Protein AF-A0A2V8M1Z2-F1 (afdb_monomer)

Solvent-accessible surface area (backbone atoms only — not comparable to full-atom values): 15324 Å² total; per-residue (Å²): 131,83,39,72,41,72,56,68,50,92,99,50,65,47,80,91,68,58,44,43,83,88,29,50,70,64,31,29,60,67,10,66,66,44,59,72,41,76,74,75,60,56,70,67,71,77,43,48,90,92,60,69,76,62,72,75,62,26,35,57,50,54,43,51,56,54,37,75,80,36,44,71,62,48,53,53,32,36,73,70,68,78,38,75,92,68,79,50,56,47,71,48,26,24,34,64,29,42,21,75,75,46,45,90,44,71,45,68,37,45,39,52,35,98,65,59,75,91,65,78,46,69,60,87,55,84,87,78,84,84,43,88,91,71,47,68,64,49,57,56,38,57,57,38,64,73,70,71,68,89,50,65,74,42,48,39,49,48,16,45,47,12,41,78,65,55,18,25,37,78,61,14,50,53,44,31,52,51,35,42,71,73,60,60,66,75,62,32,62,65,34,40,52,51,15,51,52,28,42,76,68,69,37,49,83,67,10,52,63,26,23,53,47,15,27,67,56,35,78,73,40,52,68,40,25,44,53,34,18,50,51,29,37,78,69,73,37,34,73,61,13,43,57,36,23,52,51,28,34,71,69,41,79,78,47,61,67,40,53,52,53,39,50,55,33,50,51,64,56,63,76,73,115

Structure (mmCIF, N/CA/C/O backbone):
data_AF-A0A2V8M1Z2-F1
#
_entry.id   AF-A0A2V8M1Z2-F1
#
loop_
_atom_site.group_PDB
_atom_site.id
_atom_site.type_symbol
_atom_site.label_atom_id
_atom_site.label_alt_id
_atom_site.label_comp_id
_atom_site.label_asym_id
_atom_site.label_entity_id
_atom_site.label_seq_id
_atom_site.pdbx_PDB_ins_code
_atom_site.Cartn_x
_atom_site.Cartn_y
_atom_site.Cartn_z
_atom_site.occupancy
_atom_site.B_iso_or_equiv
_atom_site.auth_seq_id
_atom_site.auth_comp_id
_atom_site.auth_asym_id
_atom_site.auth_atom_id
_atom_site.pdbx_PDB_model_num
ATOM 1 N N . MET A 1 1 ? -1.662 8.220 -4.868 1.00 62.84 1 MET A N 1
ATOM 2 C CA . MET A 1 1 ? -1.420 7.045 -4.003 1.00 62.84 1 MET A CA 1
ATOM 3 C C . MET A 1 1 ? 0.082 6.868 -3.903 1.00 62.84 1 MET A C 1
ATOM 5 O O . MET A 1 1 ? 0.734 6.856 -4.941 1.00 62.84 1 MET A O 1
ATOM 9 N N . LEU A 1 2 ? 0.617 6.834 -2.684 1.00 86.56 2 LEU A N 1
ATOM 10 C CA . LEU A 1 2 ? 2.038 6.593 -2.445 1.00 86.56 2 LEU A CA 1
ATOM 11 C C . LEU A 1 2 ? 2.293 5.090 -2.416 1.00 86.56 2 LEU A C 1
ATOM 13 O O . LEU A 1 2 ? 1.480 4.336 -1.882 1.00 86.56 2 LEU A O 1
ATOM 17 N N . HIS A 1 3 ? 3.410 4.672 -2.996 1.00 86.62 3 HIS A N 1
ATOM 18 C CA . HIS A 1 3 ? 3.865 3.289 -2.944 1.00 86.62 3 HIS A CA 1
ATOM 19 C C . HIS A 1 3 ? 5.155 3.231 -2.140 1.00 86.62 3 HIS A C 1
ATOM 21 O O . HIS A 1 3 ? 6.003 4.114 -2.281 1.00 86.62 3 HIS A O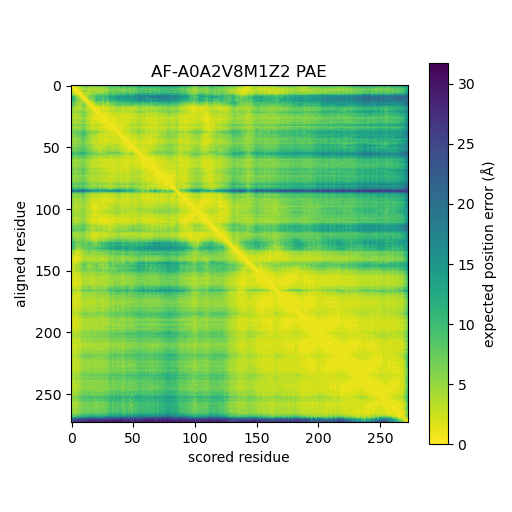 1
ATOM 27 N N . PHE A 1 4 ? 5.307 2.186 -1.337 1.00 90.44 4 PHE A N 1
ATOM 28 C CA . PHE A 1 4 ? 6.429 2.007 -0.425 1.00 90.44 4 PHE A CA 1
ATOM 29 C C . PHE A 1 4 ? 7.181 0.718 -0.735 1.00 90.44 4 PHE A C 1
ATOM 31 O O . PHE A 1 4 ? 6.608 -0.212 -1.296 1.00 90.44 4 PHE A O 1
ATOM 38 N N . ASP A 1 5 ? 8.456 0.681 -0.371 1.00 89.12 5 ASP A N 1
ATOM 39 C CA . ASP A 1 5 ? 9.320 -0.493 -0.463 1.00 89.12 5 ASP A CA 1
ATOM 40 C C . ASP A 1 5 ? 10.305 -0.482 0.710 1.00 89.12 5 ASP A C 1
ATOM 42 O O . ASP A 1 5 ? 10.332 0.439 1.529 1.00 89.12 5 ASP A O 1
ATOM 46 N N . HIS A 1 6 ? 11.136 -1.503 0.798 1.00 88.75 6 HIS A N 1
ATOM 47 C CA . HIS A 1 6 ? 12.179 -1.599 1.797 1.00 88.75 6 HIS A CA 1
ATOM 48 C C . HIS A 1 6 ? 13.431 -0.832 1.364 1.00 88.75 6 HIS A C 1
ATOM 50 O O . HIS A 1 6 ? 13.827 -0.876 0.198 1.00 88.75 6 HIS A O 1
ATOM 56 N N . ALA A 1 7 ? 14.097 -0.169 2.308 1.00 87.50 7 ALA A N 1
ATOM 57 C CA . ALA A 1 7 ? 15.402 0.425 2.063 1.00 87.50 7 ALA A CA 1
ATOM 58 C C . ALA A 1 7 ? 16.407 -0.625 1.529 1.00 87.50 7 ALA A C 1
ATOM 60 O O . ALA A 1 7 ? 16.349 -1.802 1.919 1.00 87.50 7 ALA A O 1
ATOM 61 N N . PRO A 1 8 ? 17.346 -0.224 0.648 1.00 81.12 8 PRO A N 1
ATOM 62 C CA . PRO A 1 8 ? 18.415 -1.105 0.186 1.00 81.12 8 PRO A CA 1
ATOM 63 C C . PRO A 1 8 ? 19.259 -1.624 1.358 1.00 81.12 8 PRO A C 1
ATOM 65 O O . PRO A 1 8 ? 19.493 -0.909 2.330 1.00 81.12 8 PRO A O 1
ATOM 68 N N . GLY A 1 9 ? 19.764 -2.855 1.259 1.00 74.50 9 GLY A N 1
ATOM 69 C CA . GLY A 1 9 ? 20.592 -3.442 2.312 1.00 74.50 9 GLY A CA 1
ATOM 70 C C . GLY A 1 9 ? 21.140 -4.828 1.963 1.00 74.50 9 GLY A C 1
ATOM 71 O O . GLY A 1 9 ? 20.829 -5.367 0.897 1.00 74.50 9 GLY A O 1
ATOM 72 N N . PRO A 1 10 ? 21.962 -5.426 2.846 1.00 67.06 10 PRO A N 1
ATOM 73 C CA . PRO A 1 10 ? 22.572 -6.731 2.612 1.00 67.06 10 PRO A CA 1
ATOM 74 C C . PRO A 1 10 ? 21.539 -7.804 2.247 1.00 67.06 10 PRO A C 1
ATOM 76 O O . PRO A 1 10 ? 20.527 -7.976 2.924 1.00 67.06 10 PRO A O 1
ATOM 79 N N . GLY A 1 11 ? 21.793 -8.533 1.157 1.00 65.00 11 GLY A N 1
ATOM 80 C CA . GLY A 1 11 ? 20.920 -9.617 0.702 1.00 65.00 1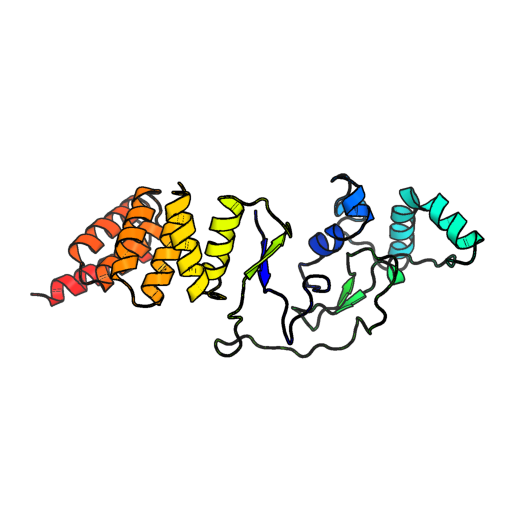1 GLY A CA 1
ATOM 81 C C . GLY A 1 11 ? 19.591 -9.172 0.079 1.00 65.00 11 GLY A C 1
ATOM 82 O O . GLY A 1 11 ? 18.726 -10.033 -0.113 1.00 65.00 11 GLY A O 1
ATOM 83 N N . ARG A 1 12 ? 19.434 -7.877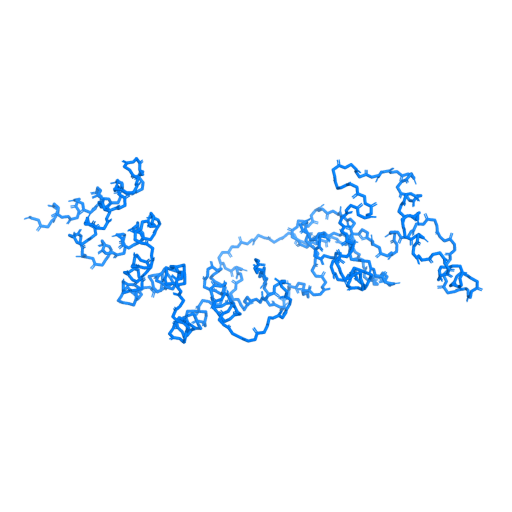 -0.236 1.00 69.19 12 ARG A N 1
ATOM 84 C CA . ARG A 1 12 ? 18.281 -7.299 -0.942 1.00 69.19 12 ARG A CA 1
ATOM 85 C C . ARG A 1 12 ? 18.729 -6.632 -2.240 1.00 69.19 12 ARG A C 1
ATOM 87 O O . ARG A 1 12 ? 19.802 -6.025 -2.261 1.00 69.19 12 ARG A O 1
ATOM 94 N N . PRO A 1 13 ? 17.940 -6.735 -3.321 1.00 65.88 13 PRO A N 1
ATOM 95 C CA . PRO A 1 13 ? 18.259 -6.036 -4.553 1.00 65.88 13 PRO A CA 1
ATOM 96 C C . PRO A 1 13 ? 18.231 -4.522 -4.321 1.00 65.88 13 PRO A C 1
ATOM 98 O O . PRO A 1 13 ? 17.393 -4.009 -3.580 1.00 65.88 13 PRO A O 1
ATOM 101 N N . ASP A 1 14 ? 19.141 -3.805 -4.982 1.00 74.06 14 ASP A N 1
ATOM 102 C CA . ASP A 1 14 ? 19.044 -2.352 -5.121 1.00 74.06 14 ASP A CA 1
ATOM 103 C C . ASP A 1 14 ? 17.646 -2.010 -5.663 1.00 74.06 14 ASP A C 1
ATOM 105 O O . ASP A 1 14 ? 17.185 -2.628 -6.622 1.00 74.06 14 ASP A O 1
ATOM 109 N N . LEU A 1 15 ? 16.969 -1.010 -5.098 1.00 72.12 15 LEU A N 1
ATOM 110 C CA . LEU A 1 15 ? 15.687 -0.517 -5.614 1.00 72.12 15 LEU A CA 1
ATOM 111 C C . LEU A 1 15 ? 15.796 -0.064 -7.079 1.00 72.12 15 LEU A C 1
ATOM 113 O O . LEU A 1 15 ? 14.811 -0.038 -7.817 1.00 72.12 15 LEU A O 1
ATOM 117 N N . ASN A 1 16 ? 16.992 0.321 -7.532 1.00 74.69 16 ASN A N 1
ATOM 118 C CA . ASN A 1 16 ? 17.300 0.593 -8.936 1.00 74.69 16 ASN A CA 1
ATOM 119 C C . ASN A 1 16 ? 17.520 -0.662 -9.784 1.00 74.69 16 ASN A C 1
ATOM 121 O O . ASN A 1 16 ? 17.664 -0.548 -10.996 1.00 74.69 16 ASN A O 1
ATOM 125 N N . ASP A 1 17 ? 17.557 -1.862 -9.236 1.00 81.94 17 ASP A N 1
ATOM 126 C CA . ASP A 1 17 ? 17.600 -3.074 -10.052 1.00 81.94 17 ASP A CA 1
ATOM 127 C C . ASP A 1 17 ? 16.588 -4.138 -9.632 1.00 81.94 17 ASP A C 1
ATOM 129 O O . ASP A 1 17 ? 16.517 -5.183 -10.268 1.00 81.94 17 ASP A O 1
ATOM 133 N N . LYS A 1 18 ? 15.725 -3.855 -8.658 1.00 85.62 18 LYS A N 1
ATOM 134 C CA . LYS A 1 18 ? 14.597 -4.711 -8.296 1.00 85.62 18 LYS A CA 1
ATOM 135 C C . LYS A 1 18 ? 13.664 -4.929 -9.492 1.00 85.62 18 LYS A C 1
ATOM 137 O O . LYS A 1 18 ? 13.346 -3.990 -10.239 1.00 85.62 18 LYS A O 1
ATOM 142 N N . PHE A 1 19 ? 13.269 -6.175 -9.705 1.00 90.81 19 PHE A N 1
ATOM 143 C CA . PHE A 1 19 ? 12.418 -6.614 -10.798 1.00 90.81 19 PHE A CA 1
ATOM 144 C C . PHE A 1 19 ? 11.421 -7.662 -10.313 1.00 90.81 19 PHE A C 1
ATOM 146 O O . PHE A 1 19 ? 11.767 -8.819 -10.106 1.00 90.81 19 PHE A O 1
ATOM 153 N N . GLU A 1 20 ? 10.178 -7.234 -10.150 1.00 90.44 20 GLU A N 1
ATOM 154 C CA . GLU A 1 20 ? 9.099 -8.039 -9.578 1.00 90.44 20 GLU A CA 1
ATOM 155 C C . GLU A 1 20 ? 8.084 -8.447 -10.641 1.00 90.44 20 GLU A C 1
ATOM 157 O O . GLU A 1 20 ? 7.974 -7.796 -11.687 1.00 90.44 20 GLU A O 1
ATOM 162 N N . ILE A 1 21 ? 7.295 -9.483 -10.347 1.00 92.50 21 ILE A N 1
ATOM 163 C CA . ILE A 1 21 ? 6.263 -9.990 -11.257 1.00 92.50 21 ILE A CA 1
ATOM 164 C C . ILE A 1 21 ? 5.249 -8.901 -11.641 1.00 92.50 21 ILE A C 1
ATOM 166 O O . ILE A 1 21 ? 4.835 -8.792 -12.794 1.00 92.50 21 ILE A O 1
ATOM 170 N N . ALA A 1 22 ? 4.916 -8.026 -10.691 1.00 89.06 22 ALA A N 1
ATOM 171 C CA . ALA A 1 22 ? 4.043 -6.871 -10.882 1.00 89.06 22 ALA A CA 1
ATOM 172 C C . ALA A 1 22 ? 4.825 -5.567 -11.167 1.00 89.06 22 ALA A C 1
ATOM 174 O O . ALA A 1 22 ? 4.340 -4.465 -10.915 1.00 89.06 22 ALA A O 1
ATOM 175 N N . GLY A 1 23 ? 6.048 -5.667 -11.698 1.00 88.88 23 GLY A N 1
ATOM 176 C CA . GLY A 1 23 ? 6.963 -4.535 -11.863 1.00 88.88 23 GLY A CA 1
ATOM 177 C C . GLY A 1 23 ? 6.874 -3.785 -13.197 1.00 88.88 23 GLY A C 1
ATOM 178 O O . GLY A 1 23 ? 7.495 -2.731 -13.329 1.00 88.88 23 GLY A O 1
ATOM 179 N N . ALA A 1 24 ? 6.139 -4.283 -14.199 1.00 91.56 24 ALA A N 1
ATOM 180 C CA . ALA A 1 24 ? 6.225 -3.798 -15.586 1.00 91.56 24 ALA A CA 1
ATOM 181 C C . ALA A 1 24 ? 6.032 -2.274 -15.736 1.00 91.56 24 ALA A C 1
ATOM 183 O O . ALA A 1 24 ? 6.854 -1.600 -16.359 1.00 91.56 24 ALA A O 1
ATOM 184 N N . ALA A 1 25 ? 4.998 -1.704 -15.108 1.00 89.38 25 ALA A N 1
ATOM 185 C CA . ALA A 1 25 ? 4.734 -0.264 -15.166 1.00 89.38 25 ALA A CA 1
ATOM 186 C C . ALA A 1 25 ? 5.863 0.563 -14.527 1.00 89.38 25 ALA A C 1
ATOM 188 O O . ALA A 1 25 ? 6.283 1.587 -15.069 1.00 89.38 25 ALA A O 1
ATOM 189 N N . TYR A 1 26 ? 6.394 0.109 -13.393 1.00 87.56 26 TYR A N 1
ATOM 190 C CA . TYR A 1 26 ? 7.470 0.797 -12.685 1.00 87.56 26 TYR A CA 1
ATOM 191 C C . TYR A 1 26 ? 8.797 0.703 -13.430 1.00 87.56 26 TYR A C 1
ATOM 193 O O . TYR A 1 26 ? 9.511 1.697 -13.533 1.00 87.56 26 TYR A O 1
ATOM 201 N N . ARG A 1 27 ? 9.104 -0.459 -14.015 1.00 91.81 27 ARG A N 1
ATOM 202 C CA . ARG A 1 27 ? 10.267 -0.642 -14.889 1.00 91.81 27 ARG A CA 1
ATOM 203 C C . ARG A 1 27 ? 10.182 0.276 -16.109 1.00 91.81 27 ARG A C 1
ATOM 205 O O . ARG A 1 27 ? 11.147 0.987 -16.385 1.00 91.81 27 ARG A O 1
ATOM 212 N N . LEU A 1 28 ? 9.017 0.371 -16.757 1.00 92.19 28 LEU A N 1
ATOM 213 C CA . LEU A 1 28 ? 8.800 1.290 -17.879 1.00 92.19 28 LEU A CA 1
ATOM 214 C C . LEU A 1 28 ? 9.061 2.750 -17.496 1.00 92.19 28 LEU A C 1
ATOM 216 O O . LEU A 1 28 ? 9.790 3.434 -18.213 1.00 92.19 28 LEU A O 1
ATOM 220 N N . ARG A 1 29 ? 8.552 3.203 -16.342 1.00 89.31 29 ARG A N 1
ATOM 221 C CA . ARG A 1 29 ? 8.725 4.582 -15.839 1.00 89.31 29 ARG A CA 1
ATOM 222 C C . ARG A 1 29 ? 10.178 5.015 -15.648 1.00 89.31 29 ARG A C 1
ATOM 224 O O . ARG A 1 29 ? 10.461 6.208 -15.569 1.00 89.31 29 ARG A O 1
ATOM 231 N N . ARG A 1 30 ? 11.106 4.063 -15.566 1.00 88.56 30 ARG A N 1
ATOM 232 C CA . ARG A 1 30 ? 12.544 4.335 -15.444 1.00 88.56 30 ARG A CA 1
ATOM 233 C C . ARG A 1 30 ? 13.220 4.581 -16.785 1.00 88.56 30 ARG A C 1
ATOM 235 O O . ARG A 1 30 ? 14.321 5.120 -16.822 1.00 88.56 30 ARG A O 1
ATOM 242 N N . SER A 1 31 ? 12.578 4.184 -17.877 1.00 92.88 31 SER A N 1
ATOM 243 C CA . SER A 1 31 ? 13.106 4.346 -19.225 1.00 92.88 31 SER A CA 1
ATOM 244 C C . SER A 1 31 ? 13.238 5.825 -19.560 1.00 92.88 31 SER A C 1
ATOM 246 O O . SER A 1 31 ? 12.282 6.587 -19.415 1.00 92.88 31 SER A O 1
ATOM 248 N N . ALA A 1 32 ? 14.397 6.229 -20.085 1.00 92.19 32 ALA A N 1
ATOM 249 C CA . ALA A 1 32 ? 14.633 7.620 -20.470 1.00 92.19 32 ALA A CA 1
ATOM 250 C C . ALA A 1 32 ? 13.595 8.130 -21.488 1.00 92.19 32 ALA A C 1
ATOM 252 O O . ALA A 1 32 ? 13.251 9.307 -21.472 1.00 92.19 32 ALA A O 1
ATOM 253 N N . CYS A 1 33 ? 13.076 7.257 -22.359 1.00 89.31 33 CYS A N 1
ATOM 254 C CA . CYS A 1 33 ? 12.012 7.605 -23.303 1.00 89.31 33 CYS A CA 1
ATOM 255 C C . CYS A 1 33 ? 10.681 7.905 -22.600 1.00 89.31 33 CYS A C 1
ATOM 257 O O . CYS A 1 33 ? 10.047 8.901 -22.924 1.00 89.31 33 CYS A O 1
ATOM 259 N N . PHE A 1 34 ? 10.291 7.102 -21.604 1.00 92.50 34 PHE A N 1
ATOM 260 C CA . PHE A 1 34 ? 9.076 7.333 -20.826 1.00 92.50 34 PHE A CA 1
ATOM 261 C C . PHE A 1 34 ? 9.179 8.650 -20.056 1.00 92.50 34 PHE A C 1
ATOM 263 O O . PHE A 1 34 ? 8.286 9.487 -20.143 1.00 92.50 34 PHE A O 1
ATOM 270 N N . GLN A 1 35 ? 10.303 8.870 -19.369 1.00 91.00 35 GLN A N 1
ATOM 271 C CA . GLN A 1 35 ? 10.547 10.098 -18.606 1.00 91.00 35 GLN A CA 1
ATOM 272 C C . GLN A 1 35 ? 10.491 11.351 -19.486 1.00 91.00 35 GLN A C 1
ATOM 274 O O . GLN A 1 35 ? 9.915 12.354 -19.088 1.00 91.00 35 GLN A O 1
ATOM 279 N N . LYS A 1 36 ? 11.050 11.286 -20.700 1.00 92.50 36 LYS A N 1
ATOM 280 C CA . LYS A 1 36 ? 11.035 12.398 -21.662 1.00 92.50 36 LYS A CA 1
ATOM 281 C C . LYS A 1 36 ? 9.708 12.574 -22.397 1.00 92.50 36 LYS A C 1
ATOM 283 O O . LYS A 1 36 ? 9.540 13.586 -23.064 1.00 92.50 36 LYS A O 1
ATOM 288 N N . SER A 1 37 ? 8.802 11.600 -22.320 1.00 92.56 37 SER A N 1
ATOM 289 C CA . SER A 1 37 ? 7.498 11.684 -22.985 1.00 92.56 37 SER A CA 1
ATOM 290 C C . SER A 1 37 ? 6.495 12.573 -22.260 1.00 92.56 37 SER A C 1
ATOM 292 O O . SER A 1 37 ? 5.430 12.828 -22.807 1.00 92.56 37 SER A O 1
ATOM 294 N N . ASP A 1 38 ? 6.809 12.991 -21.031 1.00 89.81 38 ASP A N 1
ATOM 295 C CA . ASP A 1 38 ? 5.952 13.847 -20.207 1.00 89.81 38 ASP A CA 1
ATOM 296 C C . ASP A 1 38 ? 4.500 13.335 -20.099 1.00 89.81 38 ASP A C 1
ATOM 298 O O . ASP A 1 38 ? 3.523 14.058 -20.258 1.00 89.81 38 ASP A O 1
ATOM 302 N N . GLY A 1 39 ? 4.353 12.021 -19.891 1.00 88.94 39 GLY A N 1
ATOM 303 C CA . GLY A 1 39 ? 3.052 11.360 -19.753 1.00 88.94 39 GLY A CA 1
ATOM 304 C C . GLY A 1 39 ? 2.379 10.945 -21.065 1.00 88.94 39 GLY A C 1
ATOM 305 O O . GLY A 1 39 ? 1.347 10.281 -21.014 1.00 88.94 39 GLY A O 1
ATOM 306 N N . ALA A 1 40 ? 2.963 11.254 -22.228 1.00 91.88 40 ALA A N 1
ATOM 307 C CA . ALA A 1 40 ? 2.406 10.852 -23.523 1.00 91.88 40 ALA A CA 1
ATOM 308 C C . ALA A 1 40 ? 2.523 9.342 -23.809 1.00 91.88 40 ALA A C 1
ATOM 310 O O . ALA A 1 40 ? 1.757 8.806 -24.609 1.00 91.88 40 ALA A O 1
ATOM 311 N N . LEU A 1 41 ? 3.476 8.642 -23.180 1.00 92.50 41 LEU A N 1
ATOM 312 C CA . LEU A 1 41 ? 3.631 7.194 -23.333 1.00 92.50 41 LEU A CA 1
ATOM 313 C C . LEU A 1 41 ? 2.943 6.419 -22.204 1.00 92.50 41 LEU A C 1
ATOM 315 O O . LEU A 1 41 ? 3.070 6.745 -21.026 1.00 92.50 41 LEU A O 1
ATOM 319 N N . GLY A 1 42 ? 2.281 5.323 -22.576 1.00 91.50 42 GLY A N 1
ATOM 320 C CA . GLY A 1 42 ? 1.672 4.347 -21.675 1.00 91.50 42 GLY A CA 1
ATOM 321 C C . GLY A 1 42 ? 1.853 2.915 -22.182 1.00 91.50 42 GLY A C 1
ATOM 322 O O . GLY A 1 42 ? 2.508 2.674 -23.193 1.00 91.50 42 GLY A O 1
ATOM 323 N N . CYS A 1 43 ? 1.267 1.936 -21.488 1.00 89.38 43 CYS A N 1
ATOM 324 C CA . CYS A 1 43 ? 1.402 0.517 -21.848 1.00 89.38 43 CYS A CA 1
ATOM 325 C C . CYS A 1 43 ? 0.910 0.229 -23.279 1.00 89.38 43 CYS A C 1
ATOM 327 O O . CYS A 1 43 ? 1.566 -0.477 -24.042 1.00 89.38 43 CYS A O 1
ATOM 329 N N . THR A 1 44 ? -0.210 0.849 -23.658 1.00 93.25 44 THR A N 1
ATOM 330 C CA . THR A 1 44 ? -0.850 0.694 -24.971 1.00 93.25 44 THR A CA 1
ATOM 331 C C . TH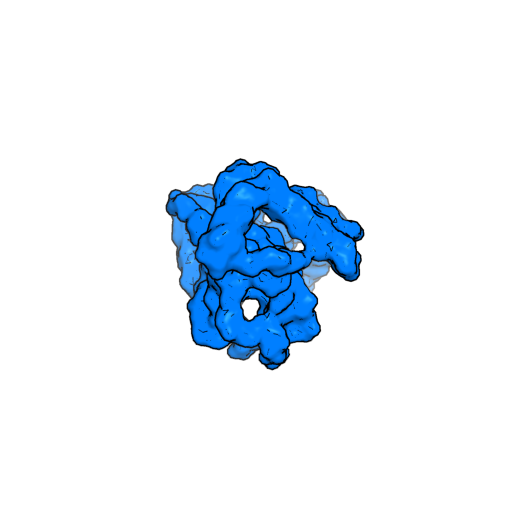R A 1 44 ? -0.132 1.420 -26.101 1.00 93.25 44 THR A C 1
ATOM 333 O O . THR A 1 44 ? -0.416 1.139 -27.261 1.00 93.25 44 THR A O 1
ATOM 336 N N . SER A 1 45 ? 0.832 2.294 -25.797 1.00 93.75 45 SER A N 1
ATOM 337 C CA . SER A 1 45 ? 1.708 2.886 -26.814 1.00 93.75 45 SER A CA 1
ATOM 338 C C . SER A 1 45 ? 2.588 1.832 -27.490 1.00 93.75 45 SER A C 1
ATOM 340 O O . SER A 1 45 ? 3.062 2.055 -28.599 1.00 93.75 45 SER A O 1
ATOM 342 N N . CYS A 1 46 ? 2.805 0.691 -26.825 1.00 92.00 46 CYS A N 1
ATOM 343 C CA . CYS A 1 46 ? 3.605 -0.407 -27.350 1.00 92.00 46 CYS A CA 1
ATOM 344 C C . CYS A 1 46 ? 2.742 -1.596 -27.772 1.00 92.00 46 CYS A C 1
ATOM 346 O O . CYS A 1 46 ? 2.873 -2.076 -28.895 1.00 92.00 46 CYS A O 1
ATOM 348 N N . HIS A 1 47 ? 1.882 -2.100 -26.884 1.00 94.19 47 HIS A N 1
ATOM 349 C CA . HIS A 1 47 ? 0.987 -3.218 -27.183 1.00 94.19 47 HIS A CA 1
ATOM 350 C C . HIS A 1 47 ? -0.208 -3.252 -26.225 1.00 94.19 47 HIS A C 1
ATOM 352 O O . HIS A 1 47 ? -0.182 -2.665 -25.144 1.00 94.19 47 HIS A O 1
ATOM 358 N N . ASN A 1 48 ? -1.253 -3.992 -26.590 1.00 93.50 48 ASN A N 1
ATOM 359 C CA . ASN A 1 48 ? -2.328 -4.309 -25.660 1.00 93.50 48 ASN A CA 1
ATOM 360 C C . ASN A 1 48 ? -1.816 -5.338 -24.627 1.00 93.50 48 ASN A C 1
ATOM 362 O O . ASN A 1 48 ? -1.357 -6.411 -25.021 1.00 93.50 48 ASN A O 1
ATOM 366 N N . PRO A 1 49 ? -1.853 -5.066 -23.311 1.00 90.50 49 PRO A N 1
ATOM 367 C CA . PRO A 1 49 ? -1.411 -6.039 -22.309 1.00 90.50 49 PRO A CA 1
ATOM 368 C C . PRO A 1 49 ? -2.314 -7.282 -22.222 1.00 90.50 49 PRO A C 1
ATOM 370 O O . PRO A 1 49 ? -1.866 -8.311 -21.726 1.00 90.50 49 PRO A O 1
ATOM 373 N N . HIS A 1 50 ? -3.553 -7.214 -22.725 1.00 91.19 50 HIS A N 1
ATOM 374 C CA . HIS A 1 50 ? -4.475 -8.356 -22.793 1.00 91.19 50 HIS A CA 1
ATOM 375 C C . HIS A 1 50 ? -4.401 -9.126 -24.118 1.00 91.19 50 HIS A C 1
ATOM 377 O O . HIS A 1 50 ? -4.993 -10.195 -24.231 1.00 91.19 50 HIS A O 1
ATOM 383 N N . ASP A 1 51 ? -3.669 -8.602 -25.101 1.00 92.69 51 ASP A N 1
ATOM 384 C CA . ASP A 1 51 ? -3.461 -9.228 -26.405 1.00 92.69 51 ASP A CA 1
ATOM 385 C C . ASP A 1 51 ? -2.021 -8.968 -26.859 1.00 92.69 51 ASP A C 1
ATOM 387 O O . ASP A 1 51 ? -1.706 -8.008 -27.565 1.00 92.69 51 ASP A O 1
ATOM 391 N N . ILE A 1 52 ? -1.112 -9.770 -26.305 1.00 90.25 52 ILE A N 1
ATOM 392 C CA . ILE A 1 52 ? 0.330 -9.568 -26.437 1.00 90.25 52 ILE A CA 1
ATOM 393 C C . ILE A 1 52 ? 0.814 -10.261 -27.718 1.00 90.25 52 ILE A C 1
ATOM 395 O O . ILE A 1 52 ? 0.662 -11.483 -27.806 1.00 90.25 52 ILE A O 1
ATOM 399 N N . PRO A 1 53 ? 1.477 -9.550 -28.654 1.00 91.06 53 PRO A N 1
ATOM 400 C CA . PRO A 1 53 ? 2.106 -10.158 -29.826 1.00 91.06 53 PRO A CA 1
ATOM 401 C C . PRO A 1 53 ? 3.096 -11.272 -29.454 1.00 91.06 53 PRO A C 1
ATOM 403 O O . PRO A 1 53 ? 3.910 -11.113 -28.538 1.00 91.06 53 PRO A O 1
ATOM 406 N N . ARG A 1 54 ? 3.060 -12.397 -30.181 1.00 87.94 54 ARG A N 1
ATOM 407 C CA . ARG A 1 54 ? 3.925 -13.575 -29.956 1.00 87.94 54 ARG A CA 1
ATOM 408 C C . ARG A 1 54 ? 4.587 -14.048 -31.252 1.00 87.94 54 ARG A C 1
ATOM 410 O O . ARG A 1 54 ? 4.142 -13.715 -32.345 1.00 87.94 54 ARG A O 1
ATOM 417 N N . GLY A 1 55 ? 5.641 -14.854 -31.115 1.00 86.56 55 GLY A N 1
ATOM 418 C CA . GLY A 1 55 ? 6.381 -15.420 -32.249 1.00 86.56 55 GLY A CA 1
ATOM 419 C C . GLY A 1 55 ? 7.157 -14.370 -33.048 1.00 86.56 55 GLY A C 1
ATOM 420 O O . GLY A 1 55 ? 7.450 -13.286 -32.546 1.00 86.56 55 GLY A O 1
ATOM 421 N N . GLU A 1 56 ? 7.484 -14.684 -34.300 1.00 82.75 56 GLU A N 1
ATOM 422 C CA . GLU A 1 56 ? 8.269 -13.807 -35.186 1.00 82.75 56 GLU A CA 1
ATOM 423 C C . GLU A 1 56 ? 7.587 -12.456 -35.450 1.00 82.75 56 GLU A C 1
ATOM 425 O O . GLU A 1 56 ? 8.249 -11.420 -35.531 1.00 82.75 56 GLU A O 1
ATOM 430 N N . GLN A 1 57 ? 6.251 -12.440 -35.494 1.00 85.31 57 GLN A N 1
ATOM 431 C CA . GLN A 1 57 ? 5.463 -11.217 -35.680 1.00 85.31 57 GLN A CA 1
ATOM 432 C C . GLN A 1 57 ? 5.665 -10.209 -34.540 1.00 85.31 57 GLN A C 1
ATOM 434 O O . GLN A 1 57 ? 5.586 -9.002 -34.768 1.00 85.31 57 GLN A O 1
ATOM 439 N N . ALA A 1 58 ? 5.985 -10.675 -33.328 1.00 89.44 58 ALA A N 1
ATOM 440 C CA . ALA A 1 58 ? 6.266 -9.795 -32.199 1.00 89.44 58 ALA A CA 1
ATOM 441 C C . ALA A 1 58 ? 7.510 -8.929 -32.447 1.00 89.44 58 ALA A C 1
ATOM 443 O O . ALA A 1 58 ? 7.490 -7.734 -32.159 1.00 89.44 58 ALA A O 1
ATOM 444 N N . ALA A 1 59 ? 8.574 -9.504 -33.019 1.00 87.25 59 ALA A N 1
ATOM 445 C CA . ALA A 1 59 ? 9.804 -8.769 -33.305 1.00 87.25 59 ALA A CA 1
ATOM 446 C C . ALA A 1 59 ? 9.542 -7.629 -34.301 1.00 87.25 59 ALA A C 1
ATOM 448 O O . ALA A 1 59 ? 9.901 -6.480 -34.041 1.00 87.25 59 ALA A O 1
ATOM 449 N N . VAL A 1 60 ? 8.819 -7.922 -35.387 1.00 89.56 60 VAL A N 1
ATOM 450 C CA . VAL A 1 60 ? 8.429 -6.927 -36.399 1.00 89.56 60 VAL A CA 1
ATOM 451 C C . VAL A 1 60 ? 7.552 -5.828 -35.794 1.00 89.56 60 VAL A C 1
ATOM 453 O O . VAL A 1 60 ? 7.801 -4.642 -36.036 1.00 89.56 60 VAL A O 1
ATOM 456 N N . HIS A 1 61 ? 6.562 -6.200 -34.976 1.00 93.56 61 HIS A N 1
ATOM 457 C CA . HIS A 1 61 ? 5.683 -5.254 -34.284 1.00 93.56 61 HIS A CA 1
ATOM 458 C C . HIS A 1 61 ? 6.481 -4.280 -33.410 1.00 93.56 61 HIS A C 1
ATOM 460 O O . HIS A 1 61 ? 6.421 -3.067 -33.614 1.00 93.56 61 HIS A O 1
ATOM 466 N N . TYR A 1 62 ? 7.294 -4.795 -32.481 1.00 93.06 62 TYR A N 1
ATOM 467 C CA . TYR A 1 62 ? 8.035 -3.947 -31.544 1.00 93.06 62 TYR A CA 1
ATOM 468 C C . TYR A 1 62 ? 9.128 -3.121 -32.223 1.00 93.06 62 TYR A C 1
ATOM 470 O O . TYR A 1 62 ? 9.339 -1.967 -31.851 1.00 93.06 62 TYR A O 1
ATOM 478 N N . MET A 1 63 ? 9.789 -3.653 -33.256 1.00 90.94 63 MET A N 1
ATOM 479 C CA . MET A 1 63 ? 10.698 -2.854 -34.080 1.00 90.94 63 MET A CA 1
ATOM 480 C C . MET A 1 63 ? 9.975 -1.675 -34.724 1.00 90.94 63 MET A C 1
ATOM 482 O O . MET A 1 63 ? 10.495 -0.560 -34.711 1.00 90.94 63 MET A O 1
ATOM 486 N N . THR A 1 64 ? 8.787 -1.910 -35.280 1.00 92.44 64 THR A N 1
ATOM 487 C CA . THR A 1 64 ? 7.997 -0.869 -35.944 1.00 92.44 64 THR A CA 1
ATOM 488 C C . THR A 1 64 ? 7.630 0.231 -34.957 1.00 92.44 64 THR A C 1
ATOM 490 O O . THR A 1 64 ? 7.909 1.396 -35.233 1.00 92.44 64 THR A O 1
ATOM 493 N N . VAL A 1 65 ? 7.113 -0.134 -33.778 1.00 93.69 65 VAL A N 1
ATOM 494 C CA . VAL A 1 65 ? 6.798 0.812 -32.695 1.00 93.69 65 VAL A CA 1
ATOM 495 C C . VAL A 1 65 ? 8.025 1.652 -32.327 1.00 93.69 65 VAL A C 1
ATOM 497 O O . VAL A 1 65 ? 7.973 2.878 -32.375 1.00 93.69 65 VAL A O 1
ATOM 500 N N . CYS A 1 66 ? 9.165 1.021 -32.023 1.00 92.19 66 CYS A N 1
ATOM 501 C CA . CYS A 1 66 ? 10.376 1.748 -31.630 1.00 92.19 66 CYS A CA 1
ATOM 502 C C . CYS A 1 66 ? 10.886 2.682 -32.740 1.00 92.19 66 CYS A C 1
ATOM 504 O O . CYS A 1 66 ? 11.354 3.793 -32.469 1.00 92.19 66 CYS A O 1
ATOM 506 N N . ARG A 1 67 ? 10.800 2.255 -34.005 1.00 92.19 67 ARG A N 1
ATOM 507 C CA . ARG A 1 67 ? 11.306 3.024 -35.149 1.00 92.19 67 ARG A CA 1
ATOM 508 C C . ARG A 1 67 ? 10.453 4.238 -35.505 1.00 92.19 67 ARG A C 1
ATOM 510 O O . ARG A 1 67 ? 11.010 5.142 -36.123 1.00 92.19 67 ARG A O 1
ATOM 517 N N . GLN A 1 68 ? 9.195 4.322 -35.064 1.00 92.50 68 GLN A N 1
ATOM 518 C CA . GLN A 1 68 ? 8.366 5.524 -35.253 1.00 92.50 68 GLN A CA 1
ATOM 519 C C . GLN A 1 68 ? 9.041 6.790 -34.706 1.00 92.50 68 GLN A C 1
ATOM 521 O O . GLN A 1 68 ? 8.921 7.854 -35.303 1.00 92.50 68 GLN A O 1
ATOM 526 N N . CYS A 1 69 ? 9.812 6.669 -33.620 1.00 91.69 69 CYS A N 1
ATOM 527 C CA . CYS A 1 69 ? 10.575 7.786 -33.055 1.00 91.69 69 CYS A CA 1
ATOM 528 C C . CYS A 1 69 ? 12.090 7.653 -33.264 1.00 91.69 69 CYS A C 1
ATOM 530 O O . CYS A 1 69 ? 12.800 8.658 -33.282 1.00 91.69 69 CYS A O 1
ATOM 532 N N . HIS A 1 70 ? 12.613 6.431 -33.415 1.00 91.75 70 HIS A N 1
ATOM 533 C CA . HIS A 1 70 ? 14.057 6.190 -33.442 1.00 91.75 70 HIS A CA 1
ATOM 534 C C . HIS A 1 70 ? 14.660 5.911 -34.822 1.00 91.75 70 HIS A C 1
ATOM 536 O O . HIS A 1 70 ? 15.869 5.699 -34.870 1.00 91.75 70 HIS A O 1
ATOM 542 N N . SER A 1 71 ? 13.908 5.923 -35.936 1.00 93.25 71 SER A N 1
ATOM 543 C CA . SER A 1 71 ? 14.471 5.488 -37.231 1.00 93.25 71 SER A CA 1
ATOM 544 C C . SER A 1 71 ? 15.739 6.254 -37.623 1.00 93.25 71 SER A C 1
ATOM 546 O O . SER A 1 71 ? 16.764 5.625 -37.856 1.00 93.25 71 SER A O 1
ATOM 548 N N . ALA A 1 72 ? 15.720 7.591 -37.602 1.00 95.44 72 ALA A N 1
ATOM 549 C CA . ALA A 1 72 ? 16.886 8.390 -37.994 1.00 95.44 72 ALA A CA 1
ATOM 550 C C . ALA A 1 72 ? 18.109 8.144 -37.088 1.00 95.44 72 ALA A C 1
ATOM 552 O O . ALA A 1 72 ? 19.235 7.997 -37.563 1.00 95.44 72 ALA A O 1
ATOM 553 N N . ALA A 1 73 ? 17.889 8.056 -35.771 1.00 92.81 73 ALA A N 1
ATOM 554 C CA . ALA A 1 73 ? 18.954 7.775 -34.811 1.00 92.81 73 ALA A CA 1
ATOM 555 C C . ALA A 1 73 ? 19.526 6.359 -34.992 1.00 92.81 73 ALA A C 1
ATOM 557 O O . ALA A 1 73 ? 20.739 6.168 -34.909 1.00 92.81 73 ALA A O 1
ATOM 558 N N . PHE A 1 74 ? 18.662 5.378 -35.258 1.00 92.94 74 PHE A N 1
ATOM 559 C CA . PHE A 1 74 ? 19.053 4.004 -35.548 1.00 92.94 74 PHE A CA 1
ATOM 560 C C . PHE A 1 74 ? 19.899 3.927 -36.821 1.00 92.94 74 PHE A C 1
ATOM 562 O O . PHE A 1 74 ? 20.994 3.371 -36.778 1.00 92.94 74 PHE A O 1
ATOM 569 N N . ASP A 1 75 ? 19.450 4.538 -37.919 1.00 94.12 75 ASP A N 1
ATOM 570 C CA . ASP A 1 75 ? 20.159 4.496 -39.201 1.00 94.12 75 ASP A CA 1
ATOM 571 C C . ASP A 1 75 ? 21.561 5.125 -39.095 1.00 94.12 75 ASP A C 1
ATOM 573 O O . ASP A 1 75 ? 22.535 4.550 -39.584 1.00 94.12 75 ASP A O 1
ATOM 577 N N . HIS A 1 76 ? 21.708 6.234 -38.360 1.00 95.81 76 HIS A N 1
ATOM 578 C CA . HIS A 1 76 ? 23.016 6.842 -38.084 1.00 95.81 76 HIS A CA 1
ATOM 579 C C . HIS A 1 76 ? 23.916 5.941 -37.212 1.00 95.81 76 HIS A C 1
ATOM 581 O O . HIS A 1 76 ? 25.116 5.792 -37.471 1.00 95.81 76 HIS A O 1
ATOM 587 N N . LEU A 1 77 ? 23.367 5.297 -36.180 1.00 93.56 77 LEU A N 1
ATOM 588 C CA . LEU A 1 77 ? 24.139 4.375 -35.339 1.00 93.56 77 LEU A CA 1
ATOM 589 C C . LEU A 1 77 ? 24.603 3.134 -36.111 1.00 93.56 77 LEU A C 1
ATOM 591 O O . LEU A 1 77 ? 25.721 2.669 -35.890 1.00 93.56 77 LEU A O 1
ATOM 595 N N . VAL A 1 78 ? 23.782 2.639 -37.039 1.00 94.19 78 VAL A N 1
ATOM 596 C CA . VAL A 1 78 ? 24.152 1.544 -37.941 1.00 94.19 78 VAL A CA 1
ATOM 597 C C . VAL A 1 78 ? 25.236 1.986 -38.922 1.00 94.19 78 VAL A C 1
ATOM 599 O O . VAL A 1 78 ? 26.241 1.294 -39.060 1.00 94.19 78 VAL A O 1
ATOM 602 N N . ALA A 1 79 ? 25.091 3.157 -39.547 1.00 96.00 79 ALA A N 1
ATOM 603 C CA . ALA A 1 79 ? 26.085 3.689 -40.482 1.00 96.00 79 ALA A CA 1
ATOM 604 C C . ALA A 1 79 ? 27.455 3.929 -39.822 1.00 96.00 79 ALA A C 1
ATOM 606 O O . ALA A 1 79 ? 28.492 3.717 -40.440 1.00 96.00 79 ALA A O 1
ATOM 607 N N . SER A 1 80 ? 27.463 4.328 -38.547 1.00 96.31 80 SER A N 1
ATOM 608 C CA . SER A 1 80 ? 28.693 4.529 -37.769 1.00 96.31 80 SER A CA 1
ATOM 609 C C . SER A 1 80 ? 29.280 3.244 -37.167 1.00 96.31 80 SER A C 1
ATOM 611 O O . SER A 1 80 ? 30.257 3.320 -36.423 1.00 96.31 80 SER A O 1
ATOM 613 N N . GLY A 1 81 ? 28.683 2.074 -37.427 1.00 94.06 81 GLY A N 1
ATOM 614 C CA . GLY A 1 81 ? 29.134 0.784 -36.892 1.00 94.06 81 GLY A CA 1
ATOM 615 C C . GLY A 1 81 ? 28.926 0.606 -35.382 1.00 94.06 81 GLY A C 1
ATOM 616 O O . GLY A 1 81 ? 29.372 -0.384 -34.808 1.00 94.06 81 GLY A O 1
ATOM 617 N N . LYS A 1 82 ? 28.240 1.543 -34.715 1.00 89.88 82 LYS A N 1
ATOM 618 C CA . LYS A 1 82 ? 27.966 1.503 -33.265 1.00 89.88 82 LYS A CA 1
ATOM 619 C C . LYS A 1 82 ? 26.746 0.657 -32.908 1.00 89.88 82 LYS A C 1
ATOM 621 O O . LYS A 1 82 ? 26.478 0.440 -31.727 1.00 89.88 82 LYS A O 1
ATOM 626 N N . HIS A 1 83 ? 25.988 0.223 -33.910 1.00 91.31 83 HIS A N 1
ATOM 627 C CA . HIS A 1 83 ? 24.825 -0.635 -33.759 1.00 91.31 83 HIS A CA 1
ATOM 628 C C . HIS A 1 83 ? 24.702 -1.557 -34.975 1.00 91.31 83 HIS A C 1
ATOM 630 O O . HIS A 1 83 ? 25.037 -1.172 -36.092 1.00 91.31 83 HIS A O 1
ATOM 636 N N . THR A 1 84 ? 24.210 -2.775 -34.779 1.00 87.62 84 THR A N 1
ATOM 637 C CA . THR A 1 84 ? 23.960 -3.711 -35.883 1.00 87.62 84 THR A CA 1
ATOM 638 C C . THR A 1 84 ? 22.552 -3.516 -36.437 1.00 87.62 84 THR A C 1
ATOM 640 O O . THR A 1 84 ? 21.665 -3.004 -35.753 1.00 87.62 84 THR A O 1
ATOM 643 N N . ARG A 1 85 ? 22.279 -3.966 -37.664 1.00 84.06 85 ARG A N 1
ATOM 644 C CA . ARG A 1 85 ? 20.902 -4.012 -38.189 1.00 84.06 85 ARG A CA 1
ATOM 645 C C . ARG A 1 85 ? 20.130 -5.218 -37.620 1.00 84.06 85 ARG A C 1
ATOM 647 O O . ARG A 1 85 ? 19.474 -5.941 -38.360 1.00 84.06 85 ARG A O 1
ATOM 654 N N . ALA A 1 86 ? 20.275 -5.471 -36.315 1.00 73.12 86 ALA A N 1
ATOM 655 C CA . ALA A 1 86 ? 19.618 -6.572 -35.624 1.00 73.12 86 ALA A CA 1
ATOM 656 C C . ALA A 1 86 ? 18.092 -6.446 -35.730 1.00 73.12 86 ALA A C 1
ATOM 658 O O . ALA A 1 86 ? 17.538 -5.357 -35.580 1.00 73.12 86 ALA A O 1
ATOM 659 N N . GLY A 1 87 ? 17.431 -7.578 -35.975 1.00 72.19 87 GLY A N 1
ATOM 660 C CA . GLY A 1 87 ? 15.979 -7.681 -36.143 1.00 72.19 87 GLY A CA 1
ATOM 661 C C . GLY A 1 87 ? 15.187 -7.794 -34.837 1.00 72.19 87 GLY A C 1
ATOM 662 O O . GLY A 1 87 ? 14.039 -8.216 -34.870 1.00 72.19 87 GLY A O 1
ATOM 663 N N . ASP A 1 88 ? 15.788 -7.477 -33.687 1.00 86.31 88 ASP A N 1
ATOM 664 C CA . ASP A 1 88 ? 15.114 -7.549 -32.389 1.00 86.31 88 ASP A CA 1
ATOM 665 C C . ASP A 1 88 ? 15.641 -6.469 -31.431 1.00 86.31 88 ASP A C 1
ATOM 667 O O . ASP A 1 88 ? 16.726 -6.584 -30.858 1.00 86.31 88 ASP A O 1
ATOM 671 N N . CYS A 1 89 ? 14.861 -5.400 -31.246 1.00 89.25 89 CYS A N 1
ATOM 672 C CA . CYS A 1 89 ? 15.187 -4.354 -30.278 1.00 89.25 89 CYS A CA 1
ATOM 673 C C . CYS A 1 89 ? 15.011 -4.837 -28.832 1.00 89.25 89 CYS A C 1
ATOM 675 O O . CYS A 1 89 ? 15.795 -4.458 -27.957 1.00 89.25 89 CYS A O 1
ATOM 677 N N . ILE A 1 90 ? 13.985 -5.649 -28.561 1.00 90.44 90 ILE A N 1
ATOM 678 C CA . ILE A 1 90 ? 13.609 -6.007 -27.191 1.00 90.44 90 ILE A CA 1
ATOM 679 C C . ILE A 1 90 ? 14.591 -7.017 -26.590 1.00 90.44 90 ILE A C 1
ATOM 681 O O . ILE A 1 90 ? 14.869 -6.939 -25.398 1.00 90.44 90 ILE A O 1
ATOM 685 N N . GLY A 1 91 ? 15.239 -7.864 -27.394 1.00 89.06 91 GLY A N 1
ATOM 686 C CA . GLY A 1 91 ? 16.264 -8.800 -26.917 1.00 89.06 91 GLY A CA 1
ATOM 687 C C . GLY A 1 91 ? 17.452 -8.141 -26.194 1.00 89.06 91 GLY A C 1
ATOM 688 O O . GLY A 1 91 ? 17.976 -8.697 -25.220 1.00 89.06 91 GLY A O 1
ATOM 689 N N . CYS A 1 92 ? 17.861 -6.941 -26.624 1.00 89.62 92 CYS A N 1
ATOM 690 C CA . CYS A 1 92 ? 18.952 -6.180 -26.003 1.00 89.62 92 CYS A CA 1
ATOM 691 C C . CYS A 1 92 ? 18.463 -5.052 -25.090 1.00 89.62 92 CYS A C 1
ATOM 693 O O . CYS A 1 92 ? 19.060 -4.828 -24.036 1.00 89.62 92 CYS A O 1
ATOM 695 N N . HIS A 1 93 ? 17.406 -4.338 -25.484 1.00 92.56 93 HIS A N 1
ATOM 696 C CA . HIS A 1 93 ? 16.954 -3.141 -24.775 1.00 92.56 93 HIS A CA 1
ATOM 697 C C . HIS A 1 93 ? 15.899 -3.419 -23.700 1.00 92.56 93 HIS A C 1
ATOM 699 O O . HIS A 1 93 ? 15.766 -2.610 -22.787 1.00 92.56 93 HIS A O 1
ATOM 705 N N . MET A 1 94 ? 15.188 -4.548 -23.778 1.00 94.19 94 MET A N 1
ATOM 706 C CA . MET A 1 94 ? 14.157 -4.994 -22.828 1.00 94.19 94 MET A CA 1
ATOM 707 C C . MET A 1 94 ? 14.337 -6.494 -22.532 1.00 94.19 94 MET A C 1
ATOM 709 O O . MET A 1 94 ? 13.459 -7.311 -22.823 1.00 94.19 94 MET A O 1
ATOM 713 N N . PRO A 1 95 ? 15.519 -6.907 -22.045 1.00 93.75 95 PRO A N 1
ATOM 714 C CA . PRO A 1 95 ? 15.872 -8.316 -21.985 1.00 93.75 95 PRO A CA 1
ATOM 715 C C . PRO A 1 95 ? 14.920 -9.096 -21.072 1.00 93.75 95 PRO A C 1
ATOM 717 O O . PRO A 1 95 ? 14.414 -8.581 -20.073 1.00 93.75 95 PRO A O 1
ATOM 720 N N . LYS A 1 96 ? 14.727 -10.384 -21.373 1.00 94.38 96 LYS A N 1
ATOM 721 C CA . LYS A 1 96 ? 14.085 -11.289 -20.418 1.00 94.38 96 LYS A CA 1
ATOM 722 C C . LYS A 1 96 ? 14.947 -11.435 -19.168 1.00 94.38 96 LYS A C 1
ATOM 724 O O . LYS A 1 96 ? 16.166 -11.592 -19.262 1.00 94.38 96 LYS A O 1
ATOM 729 N N . ARG A 1 97 ? 14.293 -11.419 -18.012 1.00 94.06 97 ARG A N 1
ATOM 730 C CA . ARG A 1 97 ? 14.915 -11.561 -16.701 1.00 94.06 97 ARG A CA 1
ATOM 731 C C . ARG A 1 97 ? 14.023 -12.398 -15.783 1.00 94.06 97 ARG A C 1
ATOM 733 O O . ARG A 1 97 ? 12.800 -12.391 -15.918 1.00 94.06 97 ARG A O 1
ATOM 740 N N . ARG A 1 98 ? 14.644 -13.131 -14.862 1.00 95.12 98 ARG A N 1
ATOM 741 C CA . ARG A 1 98 ? 13.970 -13.787 -13.737 1.00 95.12 98 ARG A CA 1
ATOM 742 C C . ARG A 1 98 ? 13.518 -12.761 -12.693 1.00 95.12 98 ARG A C 1
ATOM 744 O O . ARG A 1 98 ? 14.280 -11.851 -12.365 1.00 95.12 98 ARG A O 1
ATOM 751 N N . THR A 1 99 ? 12.295 -12.893 -12.196 1.00 93.94 99 THR A N 1
ATOM 752 C CA . THR A 1 99 ? 11.751 -11.998 -11.163 1.00 93.94 99 THR A CA 1
ATOM 753 C C . THR A 1 99 ? 12.336 -12.300 -9.786 1.00 93.94 99 THR A C 1
ATOM 755 O O . THR A 1 99 ? 12.629 -13.453 -9.477 1.00 93.94 99 THR A O 1
ATOM 758 N N . ASP A 1 100 ? 12.520 -11.262 -8.972 1.00 88.62 100 ASP A N 1
ATOM 759 C CA . ASP A 1 100 ? 13.146 -11.353 -7.649 1.00 88.62 100 ASP A CA 1
ATOM 760 C C . ASP A 1 100 ? 12.161 -11.855 -6.565 1.00 88.62 100 ASP A C 1
ATOM 762 O O . ASP A 1 100 ? 12.599 -12.380 -5.545 1.00 88.62 100 ASP A O 1
ATOM 766 N N . ASP A 1 101 ? 10.847 -11.711 -6.780 1.00 88.12 101 ASP A N 1
ATOM 767 C CA . ASP A 1 101 ? 9.759 -12.076 -5.853 1.00 88.12 101 ASP A CA 1
ATOM 768 C C . ASP A 1 101 ? 9.108 -13.431 -6.179 1.00 88.12 101 ASP A C 1
ATOM 770 O O . ASP A 1 101 ? 8.820 -14.220 -5.282 1.00 88.12 101 ASP A O 1
ATOM 774 N N . VAL A 1 102 ? 8.929 -13.743 -7.466 1.00 92.44 102 VAL A N 1
ATOM 775 C CA . VAL A 1 102 ? 8.468 -15.056 -7.943 1.00 92.44 102 VAL A CA 1
ATOM 776 C C . VAL A 1 102 ? 9.602 -15.724 -8.709 1.00 92.44 102 VAL A C 1
ATOM 778 O O . VAL A 1 102 ? 9.651 -15.710 -9.936 1.00 92.44 102 VAL A O 1
ATOM 781 N N . VAL A 1 103 ? 10.562 -16.292 -7.982 1.00 91.31 103 VAL A N 1
ATOM 782 C CA . VAL A 1 103 ? 11.870 -16.700 -8.529 1.00 91.31 103 VAL A CA 1
ATOM 783 C C . VAL A 1 103 ? 11.807 -17.739 -9.654 1.00 91.31 103 VAL A C 1
ATOM 785 O O . VAL A 1 103 ? 12.768 -17.903 -10.400 1.00 91.31 103 VAL A O 1
ATOM 788 N N . HIS A 1 104 ? 10.685 -18.430 -9.844 1.00 94.00 104 HIS A N 1
ATOM 789 C CA . HIS A 1 104 ? 10.497 -19.386 -10.939 1.00 94.00 104 HIS A CA 1
ATOM 790 C C . HIS A 1 104 ? 9.939 -18.773 -12.233 1.00 94.00 104 HIS A C 1
ATOM 792 O O . HIS A 1 104 ? 9.889 -19.459 -13.252 1.00 94.00 104 HIS A O 1
ATOM 798 N N . VAL A 1 105 ? 9.590 -17.485 -12.237 1.00 95.44 105 VAL A N 1
ATOM 799 C CA . VAL A 1 105 ? 9.033 -16.783 -13.399 1.00 95.44 105 VAL A CA 1
ATOM 800 C C . VAL A 1 105 ? 10.113 -15.979 -14.126 1.00 95.44 105 VAL A C 1
ATOM 802 O O . VAL A 1 105 ? 10.973 -15.338 -13.522 1.00 95.44 105 VAL A O 1
ATOM 805 N N . VAL A 1 106 ? 10.062 -16.016 -15.460 1.00 95.50 106 VAL A N 1
ATOM 806 C CA . VAL A 1 106 ? 10.886 -15.194 -16.355 1.00 95.50 106 VAL A CA 1
ATOM 807 C C . VAL A 1 106 ? 9.967 -14.349 -17.220 1.00 95.50 106 VAL A C 1
ATOM 809 O O . VAL A 1 106 ? 9.033 -14.859 -17.837 1.00 95.50 106 VAL A O 1
ATOM 812 N N . MET A 1 107 ? 10.268 -13.062 -17.318 1.00 94.81 107 MET A N 1
ATOM 813 C CA . MET A 1 107 ? 9.469 -12.107 -18.079 1.00 94.81 107 MET A CA 1
ATOM 814 C C . MET A 1 107 ? 10.338 -11.034 -18.726 1.00 94.81 107 MET A C 1
ATOM 816 O O . MET A 1 107 ? 11.505 -10.860 -18.382 1.00 94.81 107 MET A O 1
ATOM 820 N N . THR A 1 108 ? 9.765 -10.338 -19.703 1.00 93.75 108 THR A N 1
ATOM 821 C CA . THR A 1 108 ? 10.399 -9.204 -20.378 1.00 93.75 108 THR A CA 1
ATOM 822 C C . THR A 1 108 ? 10.511 -8.026 -19.414 1.00 93.75 108 THR A C 1
ATOM 824 O O . THR A 1 108 ? 9.505 -7.557 -18.873 1.00 93.75 108 THR A O 1
ATOM 827 N N . ASP A 1 109 ? 11.729 -7.530 -19.209 1.00 94.69 109 ASP A N 1
ATOM 828 C CA . ASP A 1 109 ? 11.954 -6.328 -18.419 1.00 94.69 109 ASP A CA 1
ATOM 829 C C . ASP A 1 109 ? 11.489 -5.095 -19.195 1.00 94.69 109 ASP A C 1
ATOM 831 O O . ASP A 1 109 ? 12.041 -4.743 -20.235 1.00 94.69 109 ASP A O 1
ATOM 835 N N . HIS A 1 110 ? 10.466 -4.421 -18.675 1.00 94.31 110 HIS A N 1
ATOM 836 C CA . HIS A 1 110 ? 9.897 -3.242 -19.321 1.00 94.31 110 HIS A CA 1
ATOM 837 C C . HIS A 1 110 ? 10.761 -1.981 -19.154 1.00 94.31 110 HIS A C 1
ATOM 839 O O . HIS A 1 110 ? 10.401 -0.921 -19.664 1.00 94.31 110 HIS A O 1
ATOM 845 N N . TYR A 1 111 ? 11.900 -2.070 -18.458 1.00 93.88 111 TYR A N 1
ATOM 846 C CA . TYR A 1 111 ? 12.874 -0.989 -18.388 1.00 93.88 111 TYR A CA 1
ATOM 847 C C . TYR A 1 111 ? 13.745 -0.981 -19.647 1.00 93.88 111 TYR A C 1
ATOM 849 O O . TYR A 1 111 ? 14.673 -1.780 -19.785 1.00 93.88 111 TYR A O 1
ATOM 857 N N . ILE A 1 112 ? 13.459 -0.035 -20.543 1.00 93.81 112 ILE A N 1
ATOM 858 C CA . ILE A 1 112 ? 14.160 0.144 -21.813 1.00 93.81 112 ILE A CA 1
ATOM 859 C C . ILE A 1 112 ? 15.525 0.783 -21.547 1.00 93.81 112 ILE A C 1
ATOM 861 O O . ILE A 1 112 ? 15.631 1.969 -21.215 1.00 93.81 112 ILE A O 1
ATOM 865 N N . GLN A 1 113 ? 16.584 -0.004 -21.717 1.00 91.62 113 GLN A N 1
ATOM 866 C CA . GLN A 1 113 ? 17.959 0.387 -21.410 1.00 91.62 113 GLN A CA 1
ATOM 867 C C . GLN A 1 113 ? 18.835 0.364 -22.655 1.00 91.62 113 GLN A C 1
ATOM 869 O O . GLN A 1 113 ? 18.746 -0.534 -23.480 1.00 91.62 113 GLN A O 1
ATOM 874 N N . ARG A 1 114 ? 19.760 1.323 -22.786 1.00 88.56 114 ARG A N 1
ATOM 875 C CA . ARG A 1 114 ? 20.714 1.352 -23.916 1.00 88.56 114 ARG A CA 1
ATOM 876 C C . ARG A 1 114 ? 21.748 0.227 -23.867 1.00 88.56 114 ARG A C 1
ATOM 878 O O . ARG A 1 114 ? 22.327 -0.098 -24.896 1.00 88.56 114 ARG A O 1
ATOM 885 N N . ARG A 1 115 ? 22.027 -0.302 -22.676 1.00 86.69 115 ARG A N 1
ATOM 886 C CA . ARG A 1 115 ? 23.001 -1.369 -22.445 1.00 86.69 115 ARG A CA 1
ATOM 887 C C . ARG A 1 115 ? 22.330 -2.456 -21.626 1.00 86.69 115 ARG A C 1
ATOM 889 O O . ARG A 1 115 ? 21.808 -2.168 -20.552 1.00 86.69 115 ARG A O 1
ATOM 896 N N . LYS A 1 116 ? 22.368 -3.687 -22.131 1.00 86.25 116 LYS A N 1
ATOM 897 C CA . LYS A 1 116 ? 21.941 -4.864 -21.378 1.00 86.25 116 LYS A CA 1
ATOM 898 C C . LYS A 1 116 ? 22.862 -5.035 -20.157 1.00 86.25 116 LYS A C 1
ATOM 900 O O . LYS A 1 116 ? 24.077 -4.887 -20.318 1.00 86.25 116 LYS A O 1
ATOM 905 N N . PRO A 1 117 ? 22.329 -5.346 -18.963 1.00 87.56 117 PRO A N 1
ATOM 906 C CA . PRO A 1 117 ? 23.160 -5.706 -17.820 1.00 87.56 117 PRO A CA 1
ATOM 907 C C . PRO A 1 117 ? 24.130 -6.844 -18.166 1.00 87.56 117 PRO A C 1
ATOM 909 O O . PRO A 1 117 ? 23.749 -7.798 -18.840 1.00 87.56 117 PRO A O 1
ATOM 912 N N . ALA A 1 118 ? 25.378 -6.744 -17.700 1.00 88.19 118 ALA A N 1
ATOM 913 C CA . ALA A 1 118 ? 26.437 -7.705 -18.030 1.00 88.19 118 ALA A CA 1
ATOM 914 C C . ALA A 1 118 ? 26.303 -9.056 -17.300 1.00 88.19 118 ALA A C 1
ATOM 916 O O . ALA A 1 118 ? 26.921 -10.037 -17.700 1.00 88.19 118 ALA A O 1
ATOM 917 N N . ARG A 1 119 ? 25.509 -9.104 -16.225 1.00 89.44 119 ARG A N 1
ATOM 918 C CA . ARG A 1 119 ? 25.243 -10.325 -15.455 1.00 89.44 119 ARG A CA 1
ATOM 919 C C . ARG A 1 119 ? 24.268 -11.254 -16.178 1.00 89.44 119 ARG A C 1
ATOM 921 O O . ARG A 1 119 ? 23.467 -10.806 -16.999 1.00 89.44 119 ARG A O 1
ATOM 928 N N . ASP A 1 120 ? 24.266 -12.525 -15.787 1.00 92.62 120 ASP A N 1
ATOM 929 C CA . ASP A 1 120 ? 23.221 -13.455 -16.207 1.00 92.62 120 ASP A CA 1
ATOM 930 C C . ASP A 1 120 ? 21.871 -13.050 -15.582 1.00 92.62 120 ASP A C 1
ATOM 932 O O . ASP A 1 120 ? 21.692 -13.026 -14.363 1.00 92.62 120 ASP A O 1
ATOM 936 N N . LEU A 1 121 ? 20.926 -12.667 -16.441 1.00 93.50 121 LEU A N 1
ATOM 937 C CA . LEU A 1 121 ? 19.582 -12.230 -16.058 1.00 93.50 121 LEU A CA 1
ATOM 938 C C . LEU A 1 121 ? 18.621 -13.401 -15.818 1.00 93.50 121 LEU A C 1
ATOM 940 O O . LEU A 1 121 ? 17.536 -13.190 -15.274 1.00 93.50 121 LEU A O 1
ATOM 944 N N . LEU A 1 122 ? 18.991 -14.609 -16.249 1.00 95.38 122 LEU A N 1
ATOM 945 C CA . LEU A 1 122 ? 18.170 -15.817 -16.163 1.00 95.38 122 LEU A CA 1
ATOM 946 C C . LEU A 1 122 ? 18.659 -16.792 -15.086 1.00 95.38 122 LEU A C 1
ATOM 948 O O . LEU A 1 122 ? 17.943 -17.759 -14.784 1.00 95.38 122 LEU A O 1
ATOM 952 N N . ALA A 1 123 ? 19.823 -16.502 -14.494 1.00 94.12 123 ALA A N 1
ATOM 953 C CA . ALA A 1 123 ? 20.410 -17.231 -13.379 1.00 94.12 123 ALA A CA 1
ATOM 954 C C . ALA A 1 123 ? 19.342 -17.581 -12.323 1.00 94.12 123 ALA A C 1
ATOM 956 O O . ALA A 1 123 ? 18.524 -16.721 -11.977 1.00 94.12 123 ALA A O 1
ATOM 957 N N . PRO A 1 124 ? 19.298 -18.831 -11.829 1.00 92.56 124 PRO A N 1
ATOM 958 C CA . PRO A 1 124 ? 18.379 -19.224 -10.766 1.00 92.56 124 PRO A CA 1
ATOM 959 C C . PRO A 1 124 ? 18.556 -18.367 -9.509 1.00 92.56 124 PRO A C 1
ATOM 961 O O . PRO A 1 124 ? 19.676 -18.043 -9.119 1.00 92.56 124 PRO A O 1
ATOM 964 N N . ILE A 1 125 ? 17.440 -18.036 -8.859 1.00 90.25 125 ILE A N 1
ATOM 965 C CA . ILE A 1 125 ? 17.411 -17.376 -7.551 1.00 90.25 125 ILE A CA 1
ATOM 966 C C . ILE A 1 125 ? 16.797 -18.373 -6.570 1.00 90.25 125 ILE A C 1
ATOM 968 O O . ILE A 1 125 ? 15.773 -18.984 -6.875 1.00 90.25 125 ILE A O 1
ATOM 972 N N . SER A 1 126 ? 17.427 -18.561 -5.411 1.00 88.06 126 SER A N 1
ATOM 973 C CA . SER A 1 126 ? 16.901 -19.449 -4.373 1.00 88.06 126 SER A CA 1
ATOM 974 C C . SER A 1 126 ? 15.628 -18.876 -3.757 1.00 88.06 126 SER A C 1
ATOM 976 O O . SER A 1 126 ? 15.604 -17.707 -3.363 1.00 88.06 126 SER A O 1
ATOM 978 N N . GLU A 1 127 ? 14.598 -19.710 -3.616 1.00 85.81 127 GLU A N 1
ATOM 979 C CA . GLU A 1 127 ? 13.392 -19.354 -2.867 1.00 85.81 127 GLU A CA 1
ATOM 980 C C . GLU A 1 127 ? 13.729 -19.022 -1.410 1.00 85.81 127 GLU A C 1
ATOM 982 O O . GLU A 1 127 ? 14.551 -19.681 -0.766 1.00 85.81 127 GLU A O 1
ATOM 987 N N . ARG A 1 128 ? 13.058 -18.003 -0.870 1.00 80.12 128 ARG A N 1
ATOM 988 C CA . ARG A 1 128 ? 13.114 -17.646 0.548 1.00 80.12 128 ARG A CA 1
ATOM 989 C C . ARG A 1 128 ? 11.696 -17.623 1.095 1.00 80.12 128 ARG A C 1
ATOM 991 O O . ARG A 1 128 ? 10.833 -16.965 0.526 1.00 80.12 128 ARG A O 1
ATOM 998 N N . ARG A 1 129 ? 11.462 -18.324 2.205 1.00 81.00 129 ARG A N 1
ATOM 999 C CA . ARG A 1 129 ? 10.204 -18.217 2.953 1.00 81.00 129 ARG A CA 1
ATOM 1000 C C . ARG A 1 129 ? 10.324 -17.108 3.981 1.00 81.00 129 ARG A C 1
ATOM 1002 O O . ARG A 1 129 ? 11.275 -17.108 4.763 1.00 81.00 129 ARG A O 1
ATOM 1009 N N . GLU A 1 130 ? 9.366 -16.191 3.975 1.00 78.25 130 GLU A N 1
ATOM 1010 C CA . GLU A 1 130 ? 9.246 -15.186 5.024 1.00 78.25 130 GLU A CA 1
ATOM 1011 C C . GLU A 1 130 ? 8.634 -15.816 6.283 1.00 78.25 130 GLU A C 1
ATOM 1013 O O . GLU A 1 130 ? 7.703 -16.618 6.228 1.00 78.25 130 GLU A O 1
ATOM 1018 N N . THR A 1 131 ? 9.231 -15.490 7.416 1.00 84.62 131 THR A N 1
ATOM 1019 C CA . THR A 1 131 ? 8.918 -15.937 8.772 1.00 84.62 131 THR A CA 1
ATOM 1020 C C . THR A 1 131 ? 9.146 -14.747 9.694 1.00 84.62 131 THR A C 1
ATOM 1022 O O . THR A 1 131 ? 9.926 -13.858 9.361 1.00 84.62 131 THR A O 1
ATOM 1025 N N . ASP A 1 132 ? 8.583 -14.746 10.898 1.00 79.19 132 ASP A N 1
ATOM 1026 C CA . ASP A 1 132 ? 8.813 -13.640 11.839 1.00 79.19 132 ASP A CA 1
ATOM 1027 C C . ASP A 1 132 ? 10.300 -13.409 12.170 1.00 79.19 132 ASP A C 1
ATOM 1029 O O . ASP A 1 132 ? 10.700 -12.279 12.450 1.00 79.19 132 ASP A O 1
ATOM 1033 N N . GLN A 1 133 ? 11.127 -14.460 12.089 1.00 81.00 133 GLN A N 1
ATOM 1034 C CA . GLN A 1 133 ? 12.569 -14.406 12.358 1.00 81.00 133 GLN A CA 1
ATOM 1035 C C . GLN A 1 133 ? 13.375 -13.704 11.258 1.00 81.00 133 GLN A C 1
ATOM 1037 O O . GLN A 1 133 ? 14.447 -13.170 11.536 1.00 81.00 133 GLN A O 1
ATOM 1042 N N . ASN A 1 134 ? 12.896 -13.723 10.012 1.00 81.19 134 ASN A N 1
ATOM 1043 C CA . ASN A 1 134 ? 13.586 -13.128 8.863 1.00 81.19 134 ASN A CA 1
ATOM 1044 C C . ASN A 1 134 ? 12.766 -12.030 8.162 1.00 81.19 134 ASN A C 1
ATOM 1046 O O . ASN A 1 134 ? 13.221 -11.488 7.149 1.00 81.19 134 ASN A O 1
ATOM 1050 N N . ALA A 1 135 ? 11.596 -11.698 8.714 1.00 83.94 135 ALA A N 1
ATOM 1051 C CA . ALA A 1 135 ? 10.764 -10.587 8.296 1.00 83.94 135 ALA A CA 1
ATOM 1052 C C . ALA A 1 135 ? 11.569 -9.288 8.313 1.00 83.94 135 ALA A C 1
ATOM 1054 O O . ALA A 1 135 ? 12.463 -9.076 9.142 1.00 83.94 135 ALA A O 1
ATOM 1055 N N . TYR A 1 136 ? 11.258 -8.392 7.382 1.00 86.06 136 TYR A N 1
ATOM 1056 C CA . TYR A 1 136 ? 11.949 -7.116 7.344 1.00 86.06 136 TYR A CA 1
ATOM 1057 C C . TYR A 1 136 ? 11.657 -6.274 8.585 1.00 86.06 136 TYR A C 1
ATOM 1059 O O . TYR A 1 136 ? 10.501 -5.981 8.872 1.00 86.06 136 TYR A O 1
ATOM 1067 N N . ARG A 1 137 ? 12.717 -5.816 9.261 1.00 88.75 137 ARG A N 1
ATOM 1068 C CA . ARG A 1 137 ? 12.629 -4.889 10.399 1.00 88.75 137 ARG A CA 1
ATOM 1069 C C . ARG A 1 137 ? 13.435 -3.592 10.207 1.00 88.75 137 ARG A C 1
ATOM 1071 O O . ARG A 1 137 ? 13.943 -3.017 11.164 1.00 88.75 137 ARG A O 1
ATOM 1078 N N . GLY A 1 138 ? 13.639 -3.180 8.956 1.00 90.44 138 GLY A N 1
ATOM 1079 C CA . GLY A 1 138 ? 14.380 -1.961 8.616 1.00 90.44 138 GLY A CA 1
ATOM 1080 C C . GLY A 1 138 ? 13.480 -0.832 8.121 1.00 90.44 138 GLY A C 1
ATOM 1081 O O . GLY A 1 138 ? 12.257 -0.906 8.183 1.00 90.44 138 GLY A O 1
ATOM 1082 N N . GLU A 1 139 ? 14.099 0.220 7.593 1.00 92.62 139 GLU A N 1
ATOM 1083 C CA . GLU A 1 139 ? 13.403 1.407 7.100 1.00 92.62 139 GLU A CA 1
ATOM 1084 C C . GLU A 1 139 ? 12.553 1.139 5.845 1.00 92.62 139 GLU A C 1
ATOM 1086 O O . GLU A 1 139 ? 13.024 0.607 4.840 1.00 92.62 139 GLU A O 1
ATOM 1091 N N . VAL A 1 140 ? 11.294 1.551 5.878 1.00 93.19 140 VAL A N 1
ATOM 1092 C CA . VAL A 1 140 ? 10.421 1.669 4.708 1.00 93.19 140 VAL A CA 1
ATOM 1093 C C . VAL A 1 140 ? 10.690 2.993 3.999 1.00 93.19 140 VAL A C 1
ATOM 1095 O O . VAL A 1 140 ? 10.767 4.044 4.631 1.00 93.19 140 VAL A O 1
ATOM 1098 N N . VAL A 1 141 ? 10.813 2.953 2.679 1.00 92.25 141 VAL A N 1
ATOM 1099 C CA . VAL A 1 141 ? 11.090 4.115 1.830 1.00 92.25 141 VAL A CA 1
ATOM 1100 C C . VAL A 1 141 ? 10.035 4.244 0.740 1.00 92.25 141 VAL A C 1
ATOM 1102 O O . VAL A 1 141 ? 9.271 3.316 0.474 1.00 92.25 141 VAL A O 1
ATOM 1105 N N . LEU A 1 142 ? 9.984 5.401 0.084 1.00 90.19 142 LEU A N 1
ATOM 1106 C CA . LEU A 1 142 ? 9.112 5.579 -1.069 1.00 90.19 142 LEU A CA 1
ATOM 1107 C C . LEU A 1 142 ? 9.605 4.730 -2.243 1.00 90.19 142 LEU A C 1
ATOM 1109 O O . LEU A 1 142 ? 10.732 4.871 -2.717 1.00 90.19 142 LEU A O 1
ATOM 1113 N N . TYR A 1 143 ? 8.710 3.903 -2.760 1.00 84.31 143 TYR A N 1
ATOM 1114 C CA . TYR A 1 143 ? 8.891 3.219 -4.027 1.00 84.31 143 TYR A CA 1
ATOM 1115 C C . TYR A 1 143 ? 8.594 4.153 -5.202 1.00 84.31 143 TYR A C 1
ATOM 1117 O O . TYR A 1 143 ? 9.381 4.272 -6.145 1.00 84.31 143 TYR A O 1
ATOM 1125 N N . TYR A 1 144 ? 7.450 4.845 -5.137 1.00 79.50 144 TYR A N 1
ATOM 1126 C CA . TYR A 1 144 ? 7.043 5.815 -6.147 1.00 79.50 144 TYR A CA 1
ATOM 1127 C C . TYR A 1 144 ? 6.084 6.878 -5.577 1.00 79.50 144 TYR A C 1
ATOM 1129 O O . TYR A 1 144 ? 5.080 6.506 -4.959 1.00 79.50 144 TYR A O 1
ATOM 1137 N N . PRO A 1 145 ? 6.319 8.173 -5.873 1.00 83.12 145 PRO A N 1
ATOM 1138 C CA . PRO A 1 145 ? 7.549 8.723 -6.464 1.00 83.12 145 PRO A CA 1
ATOM 1139 C C . PRO A 1 145 ? 8.740 8.547 -5.506 1.00 83.12 145 PRO A C 1
ATOM 1141 O O . PRO A 1 145 ? 8.544 8.453 -4.304 1.00 83.12 145 PRO A O 1
ATOM 1144 N N . ARG A 1 146 ? 9.980 8.484 -6.013 1.00 80.69 146 ARG A N 1
ATOM 1145 C CA . ARG A 1 146 ? 11.170 8.250 -5.158 1.00 80.69 146 ARG A CA 1
ATOM 1146 C C . ARG A 1 146 ? 11.459 9.386 -4.184 1.00 80.69 146 ARG A C 1
ATOM 1148 O O . ARG A 1 146 ? 12.130 9.186 -3.178 1.00 80.69 146 ARG A O 1
ATOM 1155 N N . THR A 1 147 ? 10.981 10.576 -4.509 1.00 84.88 147 THR A N 1
ATOM 1156 C CA . THR A 1 147 ? 11.075 11.758 -3.670 1.00 84.88 147 THR A CA 1
ATOM 1157 C C . THR A 1 147 ? 9.706 12.413 -3.606 1.00 84.88 147 THR A C 1
ATOM 1159 O O . THR A 1 147 ? 8.949 12.418 -4.577 1.00 84.88 147 THR A O 1
ATOM 1162 N N . LEU A 1 148 ? 9.402 12.965 -2.440 1.00 89.38 148 LEU A N 1
ATOM 1163 C CA . LEU A 1 148 ? 8.288 13.873 -2.223 1.00 89.38 148 LEU A CA 1
ATOM 1164 C C . LEU A 1 148 ? 8.849 15.152 -1.602 1.00 89.38 148 LEU A C 1
ATOM 1166 O O . LEU A 1 148 ? 9.838 15.065 -0.861 1.00 89.38 148 LEU A O 1
ATOM 1170 N N . PRO A 1 149 ? 8.239 16.314 -1.881 1.00 92.75 149 PRO A N 1
ATOM 1171 C CA . PRO A 1 149 ? 8.500 17.520 -1.112 1.00 92.75 149 PRO A CA 1
ATOM 1172 C C . PRO A 1 149 ? 8.289 17.266 0.384 1.00 92.75 149 PRO A C 1
ATOM 1174 O O . PRO A 1 149 ? 7.437 16.461 0.770 1.00 92.75 149 PRO A O 1
ATOM 1177 N N . ASP A 1 150 ? 9.063 17.952 1.220 1.00 91.56 150 ASP A N 1
ATOM 1178 C CA . ASP A 1 150 ? 8.847 17.913 2.664 1.00 91.56 150 ASP A CA 1
ATOM 1179 C C . ASP A 1 150 ? 7.476 18.503 3.007 1.00 91.56 150 ASP A C 1
ATOM 1181 O O . ASP A 1 150 ? 7.035 19.487 2.408 1.00 91.56 150 ASP A O 1
ATOM 1185 N N . GLY A 1 151 ? 6.785 17.884 3.962 1.00 94.38 151 GLY A N 1
ATOM 1186 C CA . GLY A 1 151 ? 5.439 18.291 4.338 1.00 94.38 151 GLY A CA 1
ATOM 1187 C C . GLY A 1 151 ? 4.586 17.141 4.867 1.00 94.38 151 GLY A C 1
ATOM 1188 O O . GLY A 1 151 ? 5.052 16.003 4.967 1.00 94.38 151 GLY A O 1
ATOM 1189 N N . PRO A 1 152 ? 3.309 17.421 5.181 1.00 94.56 152 PRO A N 1
ATOM 1190 C CA . PRO A 1 152 ? 2.425 16.467 5.844 1.00 94.56 152 PRO A CA 1
ATOM 1191 C C . PRO A 1 152 ? 2.243 15.173 5.051 1.00 94.56 152 PRO A C 1
ATOM 1193 O O . PRO A 1 152 ? 2.227 14.101 5.641 1.00 94.56 152 PRO A O 1
ATOM 1196 N N . GLU A 1 153 ? 2.144 15.242 3.720 1.00 93.31 153 GLU A N 1
ATOM 1197 C CA . GLU A 1 153 ? 1.973 14.044 2.891 1.00 93.31 153 GLU A CA 1
ATOM 1198 C C . GLU A 1 153 ? 3.188 13.110 2.963 1.00 93.31 153 GLU A C 1
ATOM 1200 O O . GLU A 1 153 ? 3.034 11.900 3.093 1.00 93.31 153 GLU A O 1
ATOM 1205 N N . LYS A 1 154 ? 4.409 13.644 2.924 1.00 94.25 154 LYS A N 1
ATOM 1206 C CA . LYS A 1 154 ? 5.607 12.816 3.059 1.00 94.25 154 LYS A CA 1
ATOM 1207 C C . LYS A 1 154 ? 5.723 12.261 4.476 1.00 94.25 154 LYS A C 1
ATOM 1209 O O . LYS A 1 154 ? 5.836 11.049 4.647 1.00 94.25 154 LYS A O 1
ATOM 1214 N N . ASP A 1 155 ? 5.666 13.141 5.471 1.00 95.25 155 ASP A N 1
ATOM 1215 C CA . ASP A 1 155 ? 5.974 12.812 6.863 1.00 95.25 155 ASP A CA 1
ATOM 1216 C C . ASP A 1 155 ? 4.954 11.830 7.452 1.00 95.25 155 ASP A C 1
ATOM 1218 O O . ASP A 1 155 ? 5.334 10.790 7.992 1.00 95.25 155 ASP A O 1
ATOM 1222 N N . LEU A 1 156 ? 3.654 12.116 7.300 1.00 96.94 156 LEU A N 1
ATOM 1223 C CA . LEU A 1 156 ? 2.595 11.279 7.868 1.00 96.94 156 LEU A CA 1
ATOM 1224 C C . LEU A 1 156 ? 2.569 9.896 7.228 1.00 96.94 156 LEU A C 1
ATOM 1226 O O . LEU A 1 156 ? 2.432 8.897 7.929 1.00 96.94 156 LEU A O 1
ATOM 1230 N N . TYR A 1 157 ? 2.686 9.817 5.902 1.00 96.00 157 TYR A N 1
ATOM 1231 C CA . TYR A 1 157 ? 2.527 8.544 5.212 1.00 96.00 157 TYR A CA 1
ATOM 1232 C C . TYR A 1 157 ? 3.786 7.682 5.254 1.00 96.00 157 TYR A C 1
ATOM 1234 O O . TYR A 1 157 ? 3.650 6.463 5.320 1.00 96.00 157 TYR A O 1
ATOM 1242 N N . LEU A 1 158 ? 4.992 8.265 5.266 1.00 95.06 158 LEU A N 1
ATOM 1243 C CA . LEU A 1 158 ? 6.200 7.481 5.533 1.00 95.06 158 LEU A CA 1
ATOM 1244 C C . LEU A 1 158 ? 6.164 6.907 6.945 1.00 95.06 158 LEU A C 1
ATOM 1246 O O . LEU A 1 158 ? 6.357 5.705 7.101 1.00 95.06 158 LEU A O 1
ATOM 1250 N N . ALA A 1 159 ? 5.850 7.722 7.955 1.00 96.38 159 ALA A N 1
ATOM 1251 C CA . ALA A 1 159 ? 5.748 7.243 9.328 1.00 96.38 159 ALA A CA 1
ATOM 1252 C C . ALA A 1 159 ? 4.651 6.174 9.485 1.00 96.38 159 ALA A C 1
ATOM 1254 O O . ALA A 1 159 ? 4.879 5.124 10.086 1.00 96.38 159 ALA A O 1
ATOM 1255 N N . LEU A 1 160 ? 3.489 6.381 8.857 1.00 96.50 160 LEU A N 1
ATOM 1256 C CA . LEU A 1 160 ? 2.419 5.388 8.801 1.00 96.50 160 LEU A CA 1
ATOM 1257 C C . LEU A 1 160 ? 2.867 4.084 8.120 1.00 96.50 160 LEU A C 1
ATOM 1259 O O . LEU A 1 160 ? 2.517 3.001 8.589 1.00 96.50 160 LEU A O 1
ATOM 1263 N N . ALA A 1 161 ? 3.639 4.155 7.035 1.00 95.56 161 ALA A N 1
ATOM 1264 C CA . ALA A 1 161 ? 4.150 2.971 6.349 1.00 95.56 161 ALA A CA 1
ATOM 1265 C C . ALA A 1 161 ? 5.133 2.180 7.229 1.00 95.56 161 ALA A C 1
ATOM 1267 O O . ALA A 1 161 ? 5.032 0.956 7.286 1.00 95.56 161 ALA A O 1
ATOM 1268 N N . GLN A 1 162 ? 6.011 2.861 7.982 1.00 95.31 162 GLN A N 1
ATOM 1269 C CA . GLN A 1 162 ? 6.894 2.205 8.961 1.00 95.31 162 GLN A CA 1
ATOM 1270 C C . GLN A 1 162 ? 6.095 1.403 9.999 1.00 95.31 162 GLN A C 1
ATOM 1272 O O . GLN A 1 162 ? 6.469 0.279 10.337 1.00 95.31 162 GLN A O 1
ATOM 1277 N N . VAL A 1 163 ? 5.006 1.996 10.505 1.00 95.69 163 VAL A N 1
ATOM 1278 C CA . VAL A 1 163 ? 4.159 1.418 11.557 1.00 95.69 163 VAL A CA 1
ATOM 1279 C C . VAL A 1 163 ? 3.308 0.268 11.022 1.00 95.69 163 VAL A C 1
ATOM 1281 O O . VAL A 1 163 ? 3.357 -0.835 11.559 1.00 95.69 163 VAL A O 1
ATOM 1284 N N . SER A 1 164 ? 2.561 0.503 9.943 1.00 92.38 164 SER A N 1
ATOM 1285 C CA . SER A 1 164 ? 1.61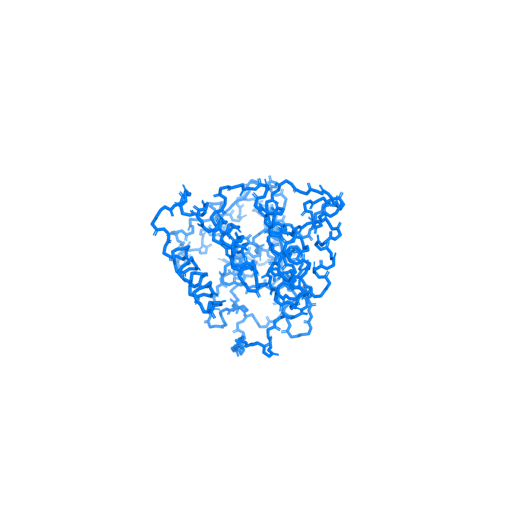1 -0.473 9.387 1.00 92.38 164 SER A CA 1
ATOM 1286 C C . SER A 1 164 ? 2.283 -1.726 8.819 1.00 92.38 164 SER A C 1
ATOM 1288 O O . SER A 1 164 ? 1.686 -2.797 8.857 1.00 92.38 164 SER A O 1
ATOM 1290 N N . GLN A 1 165 ? 3.529 -1.621 8.343 1.00 90.19 165 GLN A N 1
ATOM 1291 C CA . GLN A 1 165 ? 4.324 -2.773 7.896 1.00 90.19 165 GLN A CA 1
ATOM 1292 C C . GLN A 1 165 ? 5.103 -3.448 9.035 1.00 90.19 165 GLN A C 1
ATOM 1294 O O . GLN A 1 165 ? 5.769 -4.452 8.804 1.00 90.19 165 GLN A O 1
ATOM 1299 N N . GLN A 1 166 ? 5.067 -2.895 10.256 1.00 88.69 166 GLN A N 1
ATOM 1300 C CA . GLN A 1 166 ? 5.868 -3.344 11.403 1.00 88.69 166 GLN A CA 1
ATOM 1301 C C . GLN A 1 166 ? 7.374 -3.468 11.096 1.00 88.69 166 GLN A C 1
ATOM 1303 O O . GLN A 1 166 ? 8.084 -4.277 11.701 1.00 88.69 166 GLN A O 1
ATOM 1308 N N . ALA A 1 167 ? 7.862 -2.685 10.137 1.00 85.75 167 ALA A N 1
ATOM 1309 C CA . ALA A 1 167 ? 9.224 -2.782 9.644 1.00 85.75 167 ALA A CA 1
ATOM 1310 C C . ALA A 1 167 ? 10.161 -1.966 10.544 1.00 85.75 167 ALA A C 1
ATOM 1312 O O . ALA A 1 167 ? 10.988 -2.530 11.245 1.00 85.75 167 ALA A O 1
ATOM 1313 N N . ASN A 1 168 ? 9.963 -0.654 10.658 1.00 91.81 168 ASN A N 1
ATOM 1314 C CA . ASN A 1 168 ? 10.747 0.194 11.561 1.00 91.81 168 ASN A CA 1
ATOM 1315 C C . ASN A 1 168 ? 9.889 0.681 12.730 1.00 91.81 168 ASN A C 1
ATOM 1317 O O . ASN A 1 168 ? 9.687 1.881 12.907 1.00 91.81 168 ASN A O 1
ATOM 1321 N N . LEU A 1 169 ? 9.311 -0.253 13.486 1.00 91.88 169 LEU A N 1
ATOM 1322 C CA . LEU A 1 169 ? 8.202 0.049 14.393 1.00 91.88 169 LEU A CA 1
ATOM 1323 C C . LEU A 1 169 ? 8.559 1.104 15.451 1.00 91.88 169 LEU A C 1
ATOM 1325 O O . LEU A 1 169 ? 7.828 2.078 15.606 1.00 91.88 169 LEU A O 1
ATOM 1329 N N . SER A 1 170 ? 9.693 0.965 16.145 1.00 93.50 170 SER A N 1
ATOM 1330 C CA . SER A 1 170 ? 10.062 1.886 17.230 1.00 93.50 170 SER A CA 1
ATOM 1331 C C . SER A 1 170 ? 10.244 3.327 16.749 1.00 93.50 170 SER A C 1
ATOM 1333 O O . SER A 1 170 ? 9.704 4.245 17.365 1.00 93.50 170 SER A O 1
ATOM 1335 N N . LYS A 1 171 ? 10.961 3.534 15.635 1.00 95.50 171 LYS A N 1
ATOM 1336 C CA . LYS A 1 171 ? 11.134 4.868 15.042 1.00 95.50 171 LYS A CA 1
ATOM 1337 C C . LYS A 1 171 ? 9.840 5.353 14.387 1.00 95.50 171 LYS A C 1
ATOM 1339 O O . LYS A 1 171 ? 9.462 6.500 14.572 1.00 95.50 171 LYS A O 1
ATOM 1344 N N . GLY A 1 172 ? 9.127 4.474 13.687 1.00 96.62 172 GLY A N 1
ATOM 1345 C CA . GLY A 1 172 ? 7.863 4.776 13.020 1.00 96.62 172 GLY A CA 1
ATOM 1346 C C . GLY A 1 172 ? 6.787 5.280 13.978 1.00 96.62 172 GLY A C 1
ATOM 1347 O O . GLY A 1 172 ? 6.103 6.245 13.660 1.00 96.62 172 GLY A O 1
ATOM 1348 N N . ILE A 1 173 ? 6.672 4.683 15.169 1.00 97.62 173 ILE A N 1
ATOM 1349 C CA . ILE A 1 173 ? 5.760 5.153 16.222 1.00 97.62 173 ILE A CA 1
ATOM 1350 C C . ILE A 1 173 ? 6.113 6.586 16.644 1.00 97.62 173 ILE A C 1
ATOM 1352 O O . ILE A 1 173 ? 5.220 7.426 16.754 1.00 97.62 173 ILE A O 1
ATOM 1356 N N . GLN A 1 174 ? 7.400 6.875 16.868 1.00 97.56 174 GLN A N 1
ATOM 1357 C CA . GLN A 1 174 ? 7.859 8.213 17.256 1.00 97.56 174 GLN A CA 1
ATOM 1358 C C . GLN A 1 174 ? 7.605 9.233 16.141 1.00 97.56 174 GLN A C 1
ATOM 1360 O O . GLN A 1 174 ? 7.029 10.289 16.391 1.00 97.56 174 GLN A O 1
ATOM 1365 N N . ASP A 1 175 ? 7.974 8.894 14.906 1.00 97.69 175 ASP A N 1
ATOM 1366 C CA . ASP A 1 175 ? 7.781 9.752 13.739 1.00 97.69 175 ASP A CA 1
ATOM 1367 C C . ASP A 1 175 ? 6.292 10.031 13.494 1.00 97.69 175 ASP A C 1
ATOM 1369 O O . ASP A 1 175 ? 5.915 11.171 13.226 1.00 97.69 175 ASP A O 1
ATOM 1373 N N . LEU A 1 176 ? 5.428 9.018 13.634 1.00 98.31 176 LEU A N 1
ATOM 1374 C CA . LEU A 1 176 ? 3.991 9.161 13.410 1.00 98.31 176 LEU A CA 1
ATOM 1375 C C . LEU A 1 176 ? 3.348 10.010 14.507 1.00 98.31 176 LEU A C 1
ATOM 1377 O O . LEU A 1 176 ? 2.530 10.873 14.197 1.00 98.31 176 LEU A O 1
ATOM 1381 N N . ALA A 1 177 ? 3.746 9.820 15.768 1.00 98.31 177 ALA A N 1
ATOM 1382 C CA . ALA A 1 177 ? 3.305 10.670 16.870 1.00 98.31 177 ALA A CA 1
ATOM 1383 C C . ALA A 1 177 ? 3.704 12.137 16.641 1.00 98.31 177 ALA A C 1
ATOM 1385 O O . ALA A 1 177 ? 2.856 13.025 16.721 1.00 98.31 177 ALA A O 1
ATOM 1386 N N . ASN A 1 178 ? 4.962 12.384 16.265 1.00 98.25 178 ASN A N 1
ATOM 1387 C CA . ASN A 1 178 ? 5.462 13.728 15.974 1.00 98.25 178 ASN A CA 1
ATOM 1388 C C . ASN A 1 178 ? 4.741 14.366 14.778 1.00 98.25 178 ASN A C 1
ATOM 1390 O O . ASN A 1 178 ? 4.400 15.546 14.817 1.00 98.25 178 ASN A O 1
ATOM 1394 N N . ALA A 1 179 ? 4.486 13.601 13.713 1.00 98.19 179 ALA A N 1
ATOM 1395 C CA . ALA A 1 179 ? 3.787 14.096 12.531 1.00 98.19 179 ALA A CA 1
ATOM 1396 C C . ALA A 1 179 ? 2.309 14.408 12.825 1.00 98.19 179 ALA A C 1
ATOM 1398 O O . ALA A 1 179 ? 1.788 15.419 12.351 1.00 98.19 179 ALA A O 1
ATOM 1399 N N . ILE A 1 180 ? 1.636 13.585 13.634 1.00 98.38 180 ILE A N 1
ATOM 1400 C CA . ILE A 1 180 ? 0.262 13.846 14.083 1.00 98.38 180 ILE A CA 1
ATOM 1401 C C . ILE A 1 180 ? 0.192 15.123 14.923 1.00 98.38 180 ILE A C 1
ATOM 1403 O O . ILE A 1 180 ? -0.708 15.933 14.704 1.00 98.38 180 ILE A O 1
ATOM 1407 N N . GLU A 1 181 ? 1.136 15.318 15.842 1.00 97.81 181 GLU A N 1
ATOM 1408 C CA . GLU A 1 181 ? 1.196 16.526 16.669 1.00 97.81 181 GLU A CA 1
ATOM 1409 C C . GLU A 1 181 ? 1.500 17.768 15.828 1.00 97.81 181 GLU A C 1
ATOM 1411 O O . GLU A 1 181 ? 0.887 18.811 16.005 1.00 97.81 181 GLU A O 1
ATOM 1416 N N . LYS A 1 182 ? 2.405 17.655 14.855 1.00 98.12 182 LYS A N 1
ATOM 1417 C CA . LYS A 1 182 ? 2.798 18.781 14.002 1.00 98.12 182 LYS A CA 1
ATOM 1418 C C . LYS A 1 182 ? 1.697 19.217 13.033 1.00 98.12 182 LYS A C 1
ATOM 1420 O O . LYS A 1 182 ? 1.567 20.407 12.756 1.00 98.12 182 LYS A O 1
ATOM 1425 N N . TYR A 1 183 ? 0.967 18.265 12.452 1.00 97.81 183 TYR A N 1
ATOM 1426 C CA . TYR A 1 183 ? 0.070 18.534 11.321 1.00 97.81 183 TYR A CA 1
ATOM 1427 C C . TYR A 1 183 ? -1.417 18.378 11.640 1.00 97.81 183 TYR A C 1
ATOM 1429 O O . TYR A 1 183 ? -2.240 18.788 10.824 1.00 97.81 183 TYR A O 1
ATOM 1437 N N . HIS A 1 184 ? -1.770 17.777 12.781 1.00 97.00 184 HIS A N 1
ATOM 1438 C CA . HIS A 1 184 ? -3.148 17.517 13.211 1.00 97.00 184 HIS A CA 1
ATOM 1439 C C . HIS A 1 184 ? -4.053 16.988 12.079 1.00 97.00 184 HIS A C 1
ATOM 1441 O O . HIS A 1 184 ? -5.067 17.615 11.744 1.00 97.00 184 HIS A O 1
ATOM 1447 N N . PRO A 1 185 ? -3.685 15.861 11.438 1.00 97.25 185 PRO A N 1
ATOM 1448 C CA . PRO A 1 185 ? -4.356 15.400 10.232 1.00 97.25 185 PRO A CA 1
ATOM 1449 C C . PRO A 1 185 ? -5.848 15.147 10.467 1.00 97.25 185 PRO A C 1
ATOM 1451 O O . PRO A 1 185 ? -6.264 14.634 11.499 1.00 97.25 185 PRO A O 1
ATOM 1454 N N . GLY A 1 186 ? -6.681 15.481 9.481 1.00 96.81 186 GLY A N 1
ATOM 1455 C CA . GLY A 1 186 ? -8.132 15.312 9.604 1.00 96.81 186 GLY A CA 1
ATOM 1456 C C . GLY A 1 186 ? -8.614 13.863 9.508 1.00 96.81 186 GLY A C 1
ATOM 1457 O O . GLY A 1 186 ? -9.727 13.574 9.941 1.00 96.81 186 GLY A O 1
ATOM 1458 N N . ARG A 1 187 ? -7.808 12.962 8.937 1.00 96.50 187 ARG A N 1
ATOM 1459 C CA . ARG A 1 187 ? -8.224 11.582 8.661 1.00 96.50 187 ARG A CA 1
ATOM 1460 C C . ARG A 1 187 ? -7.910 10.649 9.827 1.00 96.50 187 ARG A C 1
ATOM 1462 O O . ARG A 1 187 ? -6.871 10.791 10.476 1.00 96.50 187 ARG A O 1
ATOM 1469 N N . MET A 1 188 ? -8.806 9.702 10.106 1.00 97.50 188 MET A N 1
ATOM 1470 C CA . MET A 1 188 ? -8.698 8.868 11.307 1.00 97.50 188 MET A CA 1
ATOM 1471 C C . MET A 1 188 ? -7.510 7.899 11.283 1.00 97.50 188 MET A C 1
ATOM 1473 O O . MET A 1 188 ? -7.069 7.466 12.347 1.00 97.50 188 MET A O 1
ATOM 1477 N N . GLU A 1 189 ? -7.016 7.503 10.102 1.00 96.50 189 GLU A N 1
ATOM 1478 C CA . GLU A 1 189 ? -6.145 6.332 9.988 1.00 96.50 189 GLU A CA 1
ATOM 1479 C C . GLU A 1 189 ? -4.801 6.538 10.676 1.00 96.50 189 GLU A C 1
ATOM 1481 O O . GLU A 1 189 ? -4.257 5.585 11.222 1.00 96.50 189 GLU A O 1
ATOM 1486 N N . PHE A 1 190 ? -4.298 7.773 10.728 1.00 98.12 190 PHE A N 1
ATOM 1487 C CA . PHE A 1 190 ? -3.050 8.082 11.423 1.00 98.12 190 PHE A CA 1
ATOM 1488 C C . PHE A 1 190 ? -3.177 7.817 12.927 1.00 98.12 190 PHE A C 1
ATOM 1490 O O . PHE A 1 190 ? -2.323 7.161 13.520 1.00 98.12 190 PHE A O 1
ATOM 1497 N N . TYR A 1 191 ? -4.282 8.260 13.528 1.00 98.62 191 TYR A N 1
ATOM 1498 C CA . TYR A 1 191 ? -4.572 8.036 14.943 1.00 98.62 191 TYR A CA 1
ATOM 1499 C C . TYR A 1 191 ? -4.841 6.567 15.236 1.00 98.62 191 TYR A C 1
ATOM 1501 O O . TYR A 1 191 ? -4.304 6.027 16.199 1.00 98.62 191 TYR A O 1
ATOM 1509 N N . LEU A 1 192 ? -5.637 5.914 14.385 1.00 98.31 192 LEU A N 1
ATOM 1510 C CA . LEU A 1 192 ? -5.986 4.509 14.543 1.00 98.31 192 LEU A CA 1
ATOM 1511 C C . LEU A 1 192 ? -4.728 3.632 14.524 1.00 98.31 192 LEU A C 1
ATOM 1513 O O . LEU A 1 192 ? -4.511 2.848 15.437 1.00 98.31 192 LEU A O 1
ATOM 1517 N N . GLN A 1 193 ? -3.858 3.830 13.535 1.00 97.94 193 GLN A N 1
ATOM 1518 C CA . GLN A 1 193 ? -2.657 3.016 13.343 1.00 97.94 193 GLN A CA 1
ATOM 1519 C C . GLN A 1 193 ? -1.608 3.271 14.428 1.00 97.94 193 GLN A C 1
ATOM 1521 O O . GLN A 1 193 ? -0.973 2.329 14.898 1.00 97.94 193 GLN A O 1
ATOM 1526 N N . LEU A 1 194 ? -1.468 4.518 14.895 1.00 98.44 194 LEU A N 1
ATOM 1527 C CA . LEU A 1 194 ? -0.634 4.810 16.060 1.00 98.44 194 LEU A CA 1
ATOM 1528 C C . LEU A 1 194 ? -1.198 4.157 17.335 1.00 98.44 194 LEU A C 1
ATOM 1530 O O . LEU A 1 194 ? -0.433 3.639 18.147 1.00 98.44 194 LEU A O 1
ATOM 1534 N N . ALA A 1 195 ? -2.525 4.142 17.507 1.00 98.38 195 ALA A N 1
ATOM 1535 C CA . ALA A 1 195 ? -3.176 3.485 18.639 1.00 98.38 195 ALA A CA 1
ATOM 1536 C C . ALA A 1 195 ? -2.944 1.967 18.634 1.00 98.38 195 ALA A C 1
ATOM 1538 O O . ALA A 1 195 ? -2.628 1.390 19.677 1.00 98.38 195 ALA A O 1
ATOM 1539 N N . ASP A 1 196 ? -3.059 1.317 17.474 1.00 97.69 196 ASP A N 1
ATOM 1540 C CA . ASP A 1 196 ? -2.757 -0.109 17.324 1.00 97.69 196 ASP A CA 1
ATOM 1541 C C . ASP A 1 196 ? -1.297 -0.410 17.649 1.00 97.69 196 ASP A C 1
ATOM 1543 O O . ASP A 1 196 ? -1.021 -1.332 18.412 1.00 97.69 196 ASP A O 1
ATOM 1547 N N . ALA A 1 197 ? -0.373 0.425 17.176 1.00 96.88 197 ALA A N 1
ATOM 1548 C CA . ALA A 1 197 ? 1.049 0.255 17.439 1.00 96.88 197 ALA A CA 1
ATOM 1549 C C . ALA A 1 197 ? 1.399 0.375 18.933 1.00 96.88 197 ALA A C 1
ATOM 1551 O O . ALA A 1 197 ? 2.171 -0.430 19.462 1.00 96.88 197 ALA A O 1
ATOM 1552 N N . TRP A 1 198 ? 0.800 1.338 19.647 1.00 97.75 198 TRP A N 1
ATOM 1553 C CA . TRP A 1 198 ? 0.967 1.452 21.100 1.00 97.75 198 TRP A CA 1
ATOM 1554 C C . TRP A 1 198 ? 0.32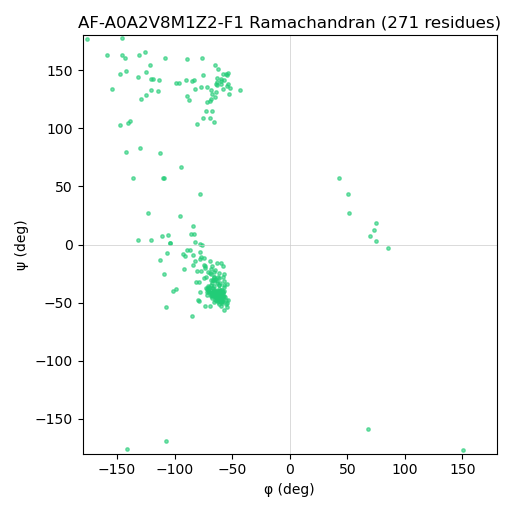7 0.285 21.851 1.00 97.75 198 TRP A C 1
ATOM 1556 O O . TRP A 1 198 ? 0.945 -0.249 22.772 1.00 97.75 198 TRP A O 1
ATOM 1566 N N . LYS A 1 199 ? -0.868 -0.151 21.435 1.00 96.75 199 LYS A N 1
ATOM 1567 C CA . LYS A 1 199 ? -1.550 -1.328 21.991 1.00 96.75 199 LYS A CA 1
ATOM 1568 C C . LYS A 1 199 ? -0.695 -2.587 21.836 1.00 96.75 199 LYS A C 1
ATOM 1570 O O . LYS A 1 199 ? -0.524 -3.317 22.808 1.00 96.75 199 LYS A O 1
ATOM 1575 N N . ASP A 1 200 ? -0.160 -2.833 20.643 1.00 93.44 200 ASP A N 1
ATOM 1576 C CA . ASP A 1 200 ? 0.694 -3.991 20.347 1.00 93.44 200 ASP A CA 1
ATOM 1577 C C . ASP A 1 200 ? 2.019 -3.932 21.117 1.00 93.44 200 ASP A C 1
ATOM 1579 O O . ASP A 1 200 ? 2.560 -4.962 21.507 1.00 93.44 200 ASP A O 1
ATOM 1583 N N . SER A 1 201 ? 2.490 -2.723 21.434 1.00 92.81 201 SER A N 1
ATOM 1584 C CA . SER A 1 201 ? 3.647 -2.484 22.306 1.00 92.81 201 SER A CA 1
ATOM 1585 C C . SER A 1 201 ? 3.312 -2.516 23.809 1.00 92.81 201 SER A C 1
ATOM 1587 O O . SER A 1 201 ? 4.138 -2.103 24.624 1.00 92.81 201 SER A O 1
ATOM 1589 N N . GLY A 1 202 ? 2.099 -2.930 24.196 1.00 94.25 202 GLY A N 1
ATOM 1590 C CA . GLY A 1 202 ? 1.651 -3.019 25.593 1.00 94.25 202 GLY A CA 1
ATOM 1591 C C . GLY A 1 202 ? 1.323 -1.681 26.273 1.00 94.25 202 GLY A C 1
ATOM 1592 O O . GLY A 1 202 ? 0.961 -1.665 27.447 1.00 94.25 202 GLY A O 1
ATOM 1593 N N . GLN A 1 203 ? 1.407 -0.557 25.559 1.00 96.56 203 GLN A N 1
ATOM 1594 C CA . GLN A 1 203 ? 1.186 0.801 26.075 1.00 96.56 203 GLN A CA 1
ATOM 1595 C C . GLN A 1 203 ? -0.260 1.242 25.842 1.00 96.56 203 GLN A C 1
ATOM 1597 O O . GLN A 1 203 ? -0.573 2.120 25.034 1.00 96.56 203 GLN A O 1
ATOM 1602 N N . MET A 1 204 ? -1.172 0.569 26.539 1.00 97.12 204 MET A N 1
ATOM 1603 C CA . MET A 1 204 ? -2.610 0.793 26.399 1.00 97.12 204 MET A CA 1
ATOM 1604 C C . MET A 1 204 ? -3.049 2.201 26.847 1.00 97.12 204 MET A C 1
ATOM 1606 O O . MET A 1 204 ? -3.985 2.770 26.285 1.00 97.12 204 MET A O 1
ATOM 1610 N N . ASP A 1 205 ? -2.343 2.781 27.816 1.00 96.56 205 ASP A N 1
ATOM 1611 C CA . ASP A 1 205 ? -2.510 4.154 28.303 1.00 96.56 205 ASP A CA 1
ATOM 1612 C C . ASP A 1 205 ? -2.346 5.194 27.184 1.00 96.56 205 ASP A C 1
ATOM 1614 O O . ASP A 1 205 ? -3.135 6.134 27.093 1.00 96.56 205 ASP A O 1
ATOM 1618 N N . LYS A 1 206 ? -1.384 4.978 26.278 1.00 97.50 206 LYS A N 1
ATOM 1619 C CA . LYS A 1 206 ? -1.166 5.822 25.093 1.00 97.50 206 LYS A CA 1
ATOM 1620 C C . LYS A 1 206 ? -2.148 5.524 23.964 1.00 97.50 206 LYS A C 1
ATOM 1622 O O . LYS A 1 206 ? -2.513 6.424 23.212 1.00 97.50 206 LYS A O 1
ATOM 1627 N N . ALA A 1 207 ? -2.588 4.274 23.834 1.00 98.31 207 ALA A N 1
ATOM 1628 C CA . ALA A 1 207 ? -3.465 3.844 22.747 1.00 98.31 207 ALA A CA 1
ATOM 1629 C C . ALA A 1 207 ? -4.902 4.381 22.880 1.00 98.31 207 ALA A C 1
ATOM 1631 O O . ALA A 1 207 ? -5.492 4.840 21.903 1.00 98.31 207 ALA A O 1
ATOM 1632 N N . LEU A 1 208 ? -5.480 4.341 24.084 1.00 98.50 208 LEU A N 1
ATOM 1633 C CA . LEU A 1 208 ? -6.870 4.747 24.328 1.00 98.50 208 LEU A CA 1
ATOM 1634 C C . LEU A 1 208 ? -7.238 6.165 23.845 1.00 98.50 208 LEU A C 1
ATOM 1636 O O . LEU A 1 208 ? -8.248 6.276 23.143 1.00 98.50 208 LEU A O 1
ATOM 1640 N N . PRO A 1 209 ? -6.482 7.237 24.165 1.00 98.44 209 PRO A N 1
ATOM 1641 C CA . PRO A 1 209 ? -6.820 8.580 23.687 1.00 98.44 209 PRO A CA 1
ATOM 1642 C C . PRO A 1 209 ? -6.754 8.691 22.158 1.00 98.44 209 PRO A C 1
ATOM 1644 O O . PRO A 1 209 ? -7.546 9.417 21.561 1.00 98.44 209 PRO A O 1
ATOM 1647 N N . LEU A 1 210 ? -5.870 7.931 21.506 1.00 98.69 210 LEU A N 1
ATOM 1648 C CA . LEU A 1 210 ? -5.754 7.909 20.047 1.00 98.69 210 LEU A CA 1
ATOM 1649 C C . LEU A 1 210 ? -6.919 7.168 19.379 1.00 98.69 210 LEU A C 1
ATOM 1651 O O . LEU A 1 210 ? -7.413 7.616 18.347 1.00 98.69 210 LEU A O 1
ATOM 1655 N N . TYR A 1 211 ? -7.416 6.080 19.971 1.00 98.75 211 TYR A N 1
ATOM 1656 C CA . TYR A 1 211 ? -8.651 5.446 19.497 1.00 98.75 211 TYR A CA 1
ATOM 1657 C C . TYR A 1 211 ? -9.863 6.374 19.631 1.00 98.75 211 TYR A C 1
ATOM 1659 O O . TYR A 1 211 ? -10.699 6.443 18.729 1.00 98.75 211 TYR A O 1
ATOM 1667 N N . GLU A 1 212 ? -9.960 7.102 20.744 1.00 98.62 212 GLU A N 1
ATOM 1668 C CA . GLU A 1 212 ? -11.013 8.095 20.954 1.00 98.62 212 GLU A CA 1
ATOM 1669 C C . GLU A 1 212 ? -10.932 9.231 19.923 1.00 98.62 212 GLU A C 1
ATOM 1671 O O . GLU A 1 212 ? -11.949 9.619 19.346 1.00 98.62 212 GLU A O 1
ATOM 1676 N N . GLU A 1 213 ? -9.723 9.712 19.636 1.00 98.69 213 GLU A N 1
ATOM 1677 C CA . GLU A 1 213 ? -9.437 10.679 18.576 1.00 98.69 213 GLU A CA 1
ATOM 1678 C C . GLU A 1 213 ? -9.833 10.152 17.192 1.00 98.69 213 GLU A C 1
ATOM 1680 O O . GLU A 1 213 ? -10.569 10.834 16.480 1.00 98.69 213 GLU A O 1
ATOM 1685 N N . ALA A 1 214 ? -9.454 8.921 16.834 1.00 98.62 214 ALA A N 1
ATOM 1686 C CA . ALA A 1 214 ? -9.842 8.290 15.572 1.00 98.62 214 ALA A CA 1
ATOM 1687 C C . ALA A 1 214 ? -11.373 8.240 15.406 1.00 98.62 214 ALA A C 1
ATOM 1689 O O . ALA A 1 214 ? -11.910 8.630 14.368 1.00 98.62 214 ALA A O 1
ATOM 1690 N N . VAL A 1 215 ? -12.093 7.841 16.461 1.00 98.62 215 VAL A N 1
ATOM 1691 C CA . VAL A 1 215 ? -13.564 7.834 16.485 1.00 98.62 215 VAL A CA 1
ATOM 1692 C C . VAL A 1 215 ? -14.146 9.248 16.439 1.00 98.62 215 VAL A C 1
ATOM 1694 O O . VAL A 1 215 ? -15.239 9.436 15.913 1.00 98.62 215 VAL A O 1
ATOM 1697 N N . ARG A 1 216 ? -13.471 10.267 16.973 1.00 98.38 216 ARG A N 1
ATOM 1698 C CA . ARG A 1 216 ? -13.944 11.653 16.866 1.00 98.38 216 ARG A CA 1
ATOM 1699 C C . ARG A 1 216 ? -13.783 12.205 15.451 1.00 98.38 216 ARG A C 1
ATOM 1701 O O . ARG A 1 216 ? -14.673 12.921 15.001 1.00 98.38 216 ARG A O 1
ATOM 1708 N N . ARG A 1 217 ? -12.691 11.863 14.758 1.00 98.00 217 ARG A N 1
ATOM 1709 C CA . ARG A 1 217 ? -12.464 12.235 13.351 1.00 98.00 217 ARG A CA 1
ATOM 1710 C C . ARG A 1 217 ? -13.488 11.579 12.433 1.00 98.00 217 ARG A C 1
ATOM 1712 O O . ARG A 1 217 ? -14.072 12.256 11.593 1.00 98.00 217 ARG A O 1
ATOM 1719 N N . GLU A 1 218 ? -13.766 10.292 12.646 1.00 98.19 218 GLU A N 1
ATOM 1720 C CA . GLU A 1 218 ? -14.743 9.540 11.852 1.00 98.19 218 GLU A CA 1
ATOM 1721 C C . GLU A 1 218 ? -15.746 8.774 12.740 1.00 98.19 218 GLU A C 1
ATOM 1723 O O . GLU A 1 218 ? -15.620 7.565 12.953 1.00 98.19 218 GLU A O 1
ATOM 1728 N N . PRO A 1 219 ? -16.814 9.443 13.229 1.00 98.06 219 PRO A N 1
ATOM 1729 C CA . PRO A 1 219 ? -17.743 8.885 14.224 1.00 98.06 219 PRO A CA 1
ATOM 1730 C C . PRO A 1 219 ? -18.545 7.656 13.809 1.00 98.06 219 PRO A C 1
ATOM 1732 O O . PRO A 1 219 ? -19.130 7.007 14.683 1.00 98.06 219 PRO A O 1
ATOM 1735 N N . LYS A 1 220 ? -18.602 7.375 12.502 1.00 97.75 220 LYS A N 1
ATOM 1736 C CA . LYS A 1 220 ? -19.308 6.241 11.891 1.00 97.75 220 LYS A CA 1
ATOM 1737 C C . LYS A 1 220 ? -18.355 5.196 11.298 1.00 97.75 220 LYS A C 1
ATOM 1739 O O . LYS A 1 220 ? -18.813 4.277 10.631 1.00 97.75 220 LYS A O 1
ATOM 1744 N N . SER A 1 221 ? -17.047 5.325 11.518 1.00 98.00 221 SER A N 1
ATOM 1745 C CA . SER A 1 221 ? -16.085 4.317 11.079 1.00 98.00 221 SER A CA 1
ATOM 1746 C C . SER A 1 221 ? -16.255 3.044 11.907 1.00 98.00 221 SER A C 1
ATOM 1748 O O . SER A 1 221 ? -15.927 3.013 13.097 1.00 98.00 221 SER A O 1
ATOM 1750 N N . LEU A 1 222 ? -16.780 1.989 11.276 1.00 97.75 222 LEU A N 1
ATOM 1751 C CA . LEU A 1 222 ? -17.022 0.707 11.938 1.00 97.75 222 LEU A CA 1
ATOM 1752 C C . LEU A 1 222 ? -15.721 0.139 12.525 1.00 97.75 222 LEU A C 1
ATOM 1754 O O . LEU A 1 222 ? -15.692 -0.247 13.691 1.00 97.75 222 LEU A O 1
ATOM 1758 N N . ILE A 1 223 ? -14.625 0.200 11.762 1.00 97.62 223 ILE A N 1
ATOM 1759 C CA . ILE A 1 223 ? -13.312 -0.287 12.197 1.00 97.62 223 ILE A CA 1
ATOM 1760 C C . ILE A 1 223 ? -12.758 0.497 13.395 1.00 97.62 223 ILE A C 1
ATOM 1762 O O . ILE A 1 223 ? -12.227 -0.111 14.324 1.00 97.62 223 ILE A O 1
ATOM 1766 N N . ALA A 1 224 ? -12.917 1.826 13.435 1.00 98.19 224 ALA A N 1
ATOM 1767 C CA . ALA A 1 224 ? -12.459 2.625 14.573 1.00 98.19 224 ALA A CA 1
ATOM 1768 C C . ALA A 1 224 ? -13.287 2.343 15.832 1.00 98.19 224 ALA A C 1
ATOM 1770 O O . ALA A 1 224 ? -12.729 2.183 16.917 1.00 98.19 224 ALA A O 1
ATOM 1771 N N . LEU A 1 225 ? -14.613 2.227 15.692 1.00 98.62 225 LEU A N 1
ATOM 1772 C CA . LEU A 1 225 ? -15.505 1.888 16.802 1.00 98.62 225 LEU A CA 1
ATOM 1773 C C . LEU A 1 225 ? -15.196 0.494 17.363 1.00 98.62 225 LEU A C 1
ATOM 1775 O O . LEU A 1 225 ? -15.109 0.332 18.580 1.00 98.62 225 LEU A O 1
ATOM 1779 N N . GLN A 1 226 ? -14.978 -0.498 16.498 1.00 98.19 226 GLN A N 1
ATOM 1780 C CA . GLN A 1 226 ? -14.602 -1.853 16.904 1.00 98.19 226 GLN A CA 1
ATOM 1781 C C . GLN A 1 226 ? -13.261 -1.872 17.646 1.00 98.19 226 GLN A C 1
ATOM 1783 O O . GLN A 1 226 ? -13.187 -2.403 18.756 1.00 98.19 226 GLN A O 1
ATOM 1788 N N . ARG A 1 227 ? -12.210 -1.265 17.071 1.00 98.12 227 ARG A N 1
ATOM 1789 C CA . ARG A 1 227 ? -10.873 -1.229 17.688 1.00 98.12 227 ARG A CA 1
ATOM 1790 C C . ARG A 1 227 ? -10.890 -0.486 19.024 1.00 98.12 227 ARG A C 1
ATOM 1792 O O . ARG A 1 227 ? -10.325 -0.979 19.998 1.00 98.12 227 ARG A O 1
ATOM 1799 N N . PHE A 1 228 ? -11.626 0.625 19.118 1.00 98.50 228 PHE A N 1
ATOM 1800 C CA . PHE A 1 228 ? -11.774 1.356 20.376 1.00 98.50 228 PHE A CA 1
ATOM 1801 C C . PHE A 1 228 ? -12.549 0.557 21.430 1.00 98.50 228 PHE A C 1
ATOM 1803 O O . PHE A 1 228 ? -12.137 0.488 22.588 1.00 98.50 228 PHE A O 1
ATOM 1810 N N . GLY A 1 229 ? -13.656 -0.080 21.038 1.00 97.94 229 GLY A N 1
ATOM 1811 C CA . GLY A 1 229 ? -14.440 -0.945 21.919 1.00 97.94 229 GLY A CA 1
ATOM 1812 C C . GLY A 1 229 ? -13.609 -2.103 22.475 1.00 97.94 229 GLY A C 1
ATOM 1813 O O . GLY A 1 229 ? -13.612 -2.336 23.685 1.00 97.94 229 GLY A O 1
ATOM 1814 N N . PHE A 1 230 ? -12.836 -2.768 21.613 1.00 97.25 230 PHE A N 1
ATOM 1815 C CA . PHE A 1 230 ? -11.894 -3.812 22.014 1.00 97.25 230 PHE A CA 1
ATOM 1816 C C . PHE A 1 230 ? -10.836 -3.281 22.993 1.00 97.25 230 PHE A C 1
ATOM 1818 O O . PHE A 1 230 ? -10.625 -3.874 24.051 1.00 97.25 230 PHE A O 1
ATOM 1825 N N . ALA A 1 231 ? -10.202 -2.147 22.681 1.00 97.81 231 ALA A N 1
ATOM 1826 C CA . ALA A 1 231 ? -9.180 -1.549 23.537 1.00 97.81 231 ALA A CA 1
ATOM 1827 C C . ALA A 1 231 ? -9.732 -1.179 24.924 1.00 97.81 231 ALA A C 1
ATOM 1829 O O . ALA A 1 231 ? -9.108 -1.484 25.940 1.00 97.81 231 ALA A O 1
ATOM 1830 N N . LEU A 1 232 ? -10.936 -0.597 24.994 1.00 98.06 232 LEU A N 1
ATOM 1831 C CA . LEU A 1 232 ? -11.613 -0.275 26.255 1.00 98.06 232 LEU A CA 1
ATOM 1832 C C . LEU A 1 232 ? -11.902 -1.524 27.092 1.00 98.06 232 LEU A C 1
ATOM 1834 O O . LEU A 1 232 ? -11.668 -1.512 28.301 1.00 98.06 232 LEU A O 1
ATOM 1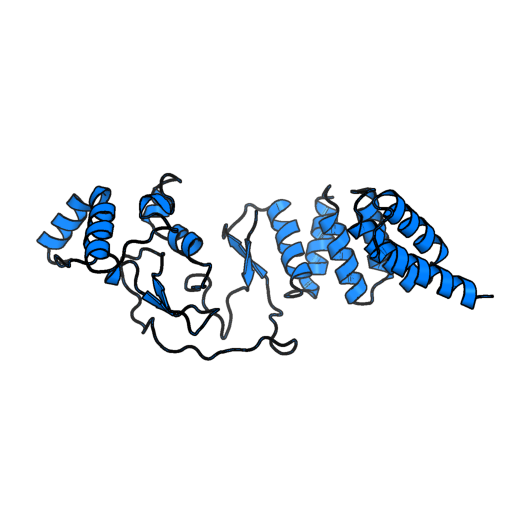838 N N . ARG A 1 233 ? -12.384 -2.602 26.462 1.00 96.38 233 ARG A N 1
ATOM 1839 C CA . ARG A 1 233 ? -12.624 -3.881 27.140 1.00 96.38 233 ARG A CA 1
ATOM 1840 C C . ARG A 1 233 ? -11.325 -4.429 27.732 1.00 96.38 233 ARG A C 1
ATOM 1842 O O . ARG A 1 233 ? -11.270 -4.682 28.932 1.00 96.38 233 ARG A O 1
ATOM 1849 N N . SER A 1 234 ? -10.277 -4.531 26.914 1.00 94.94 234 SER A N 1
ATOM 1850 C CA . SER A 1 234 ? -8.954 -5.023 27.324 1.00 94.94 234 SER A CA 1
ATOM 1851 C C . SER A 1 234 ? -8.301 -4.155 28.407 1.00 94.94 234 SER A C 1
ATOM 1853 O O . SER A 1 234 ? -7.506 -4.649 29.196 1.00 94.94 234 SER A O 1
ATOM 1855 N N . SER A 1 235 ? -8.684 -2.879 28.498 1.00 95.31 235 SER A N 1
ATOM 1856 C CA . SER A 1 235 ? -8.258 -1.947 29.554 1.00 95.31 235 SER A CA 1
ATOM 1857 C C . SER A 1 235 ? -9.117 -2.012 30.822 1.00 95.31 235 SER A C 1
ATOM 1859 O O . SER A 1 235 ? -9.031 -1.126 31.670 1.00 95.31 235 SER A O 1
ATOM 1861 N N . GLY A 1 236 ? -10.022 -2.987 30.937 1.00 94.75 236 GLY A N 1
ATOM 1862 C CA . GLY A 1 236 ? -10.888 -3.145 32.103 1.00 94.75 236 GLY A CA 1
ATOM 1863 C C . GLY A 1 236 ? -12.035 -2.134 32.198 1.00 94.75 236 GLY A C 1
ATOM 1864 O O . GLY A 1 236 ? -12.627 -2.010 33.272 1.00 94.75 236 GLY A O 1
ATOM 1865 N N . GLN A 1 237 ? -12.396 -1.465 31.093 1.00 96.12 237 GLN A N 1
ATOM 1866 C CA . GLN A 1 237 ? -13.477 -0.469 31.003 1.00 96.12 237 GLN A CA 1
ATOM 1867 C C . GLN A 1 237 ? -14.700 -0.992 30.210 1.00 96.12 237 GLN A C 1
ATOM 1869 O O . GLN A 1 237 ? -15.126 -0.366 29.230 1.00 96.12 237 GLN A O 1
ATOM 1874 N N . PRO A 1 238 ? -15.320 -2.121 30.614 1.00 96.25 238 PRO A N 1
ATOM 1875 C CA . PRO A 1 238 ? -16.342 -2.794 29.814 1.00 96.25 238 PRO A CA 1
ATOM 1876 C C . PRO A 1 238 ? -17.614 -1.952 29.625 1.00 96.25 238 PRO A C 1
ATOM 1878 O O . PRO A 1 238 ? -18.274 -2.051 28.598 1.00 96.25 238 PRO A O 1
ATOM 1881 N N . VAL A 1 239 ? -17.967 -1.076 30.573 1.00 96.12 239 VAL A N 1
ATOM 1882 C CA . VAL A 1 239 ? -19.149 -0.198 30.442 1.00 96.12 239 VAL A CA 1
ATOM 1883 C C . VAL A 1 239 ? -18.984 0.785 29.277 1.00 96.12 239 VAL A C 1
ATOM 1885 O O . VAL A 1 239 ? -19.889 0.941 28.453 1.00 96.12 239 VAL A O 1
ATOM 1888 N N . ARG A 1 240 ? -17.805 1.413 29.156 1.00 97.50 240 ARG A N 1
ATOM 1889 C CA . ARG A 1 240 ? -17.487 2.290 28.019 1.00 97.50 240 ARG A CA 1
ATOM 1890 C C . ARG A 1 240 ? -17.405 1.485 26.725 1.00 97.50 240 ARG A C 1
ATOM 1892 O O . ARG A 1 240 ? -17.957 1.925 25.718 1.00 97.50 240 ARG A O 1
ATOM 1899 N N . ALA A 1 241 ? -16.787 0.302 26.764 1.00 98.06 241 ALA A N 1
ATOM 1900 C CA . ALA A 1 241 ? -16.694 -0.591 25.610 1.00 98.06 241 ALA A CA 1
ATOM 1901 C C . ALA A 1 241 ? -18.080 -0.926 25.035 1.00 98.06 241 ALA A C 1
ATOM 1903 O O . ALA A 1 241 ? -18.305 -0.736 23.841 1.00 98.06 241 ALA A O 1
ATOM 1904 N N . ALA A 1 242 ? -19.043 -1.311 25.884 1.00 98.00 242 ALA A N 1
ATOM 1905 C CA . ALA A 1 242 ? -20.413 -1.603 25.460 1.00 98.00 242 ALA A CA 1
ATOM 1906 C C . ALA A 1 242 ? -21.072 -0.406 24.760 1.00 98.00 242 ALA A C 1
ATOM 1908 O O . ALA A 1 242 ? -21.732 -0.570 23.736 1.00 98.00 242 ALA A O 1
ATOM 1909 N N . LYS A 1 243 ? -20.879 0.815 25.279 1.00 98.06 243 LYS A N 1
ATOM 1910 C CA . LYS A 1 243 ? -21.418 2.037 24.662 1.00 98.06 243 LYS A CA 1
ATOM 1911 C C . LYS A 1 243 ? -20.843 2.267 23.262 1.00 98.06 243 LYS A C 1
ATOM 1913 O O . LYS A 1 243 ? -21.589 2.619 22.351 1.00 98.06 243 LYS A O 1
ATOM 1918 N N . ILE A 1 244 ? -19.536 2.073 23.085 1.00 98.44 244 ILE A N 1
ATOM 1919 C CA . ILE A 1 244 ? -18.875 2.234 21.784 1.00 98.44 244 ILE A CA 1
ATOM 1920 C C . ILE A 1 244 ? -19.304 1.138 20.801 1.00 98.44 244 ILE A C 1
ATOM 1922 O O . ILE A 1 244 ? -19.658 1.449 19.668 1.00 98.44 244 ILE A O 1
ATOM 1926 N N . LEU A 1 245 ? -19.375 -0.121 21.232 1.00 98.25 245 LEU A N 1
ATOM 1927 C CA . LEU A 1 245 ? -19.797 -1.235 20.375 1.00 98.25 245 LEU A CA 1
ATOM 1928 C C . LEU A 1 245 ? -21.276 -1.142 19.975 1.00 98.25 245 LEU A C 1
ATOM 1930 O O . LEU A 1 245 ? -21.631 -1.458 18.845 1.00 98.25 245 LEU A O 1
ATOM 1934 N N . LYS A 1 246 ? -22.148 -0.603 20.835 1.00 98.31 246 LYS A N 1
ATOM 1935 C CA . LYS A 1 246 ? -23.528 -0.269 20.444 1.00 98.31 246 LYS A CA 1
ATOM 1936 C C . LYS A 1 246 ? -23.591 0.801 19.353 1.00 98.31 246 LYS A C 1
ATOM 1938 O O . LYS A 1 246 ? -24.478 0.747 18.509 1.00 98.31 246 LYS A O 1
ATOM 1943 N N . ARG A 1 247 ? -22.652 1.757 19.332 1.00 98.44 247 ARG A N 1
ATOM 1944 C CA . ARG A 1 247 ? -22.535 2.706 18.210 1.00 98.44 247 ARG A CA 1
ATOM 1945 C C . ARG A 1 247 ? -22.081 2.003 16.932 1.00 98.44 247 ARG A C 1
ATOM 1947 O O . ARG A 1 247 ? -22.587 2.352 15.876 1.00 98.44 247 ARG A O 1
ATOM 1954 N N . ALA A 1 248 ? -21.181 1.022 17.024 1.00 98.06 248 ALA A N 1
ATOM 1955 C CA . ALA A 1 248 ? -20.781 0.201 15.878 1.00 98.06 248 ALA A CA 1
ATOM 1956 C C . ALA A 1 248 ? -21.997 -0.528 15.275 1.00 98.06 248 ALA A C 1
ATOM 1958 O O . ALA A 1 248 ? -22.244 -0.429 14.079 1.00 98.06 248 ALA A O 1
ATOM 1959 N N . LEU A 1 249 ? -22.841 -1.121 16.126 1.00 98.12 249 LEU A N 1
ATOM 1960 C CA . LEU A 1 249 ? -24.088 -1.779 15.715 1.00 98.12 249 LEU A CA 1
ATOM 1961 C C . LEU A 1 249 ? -25.173 -0.818 15.202 1.00 98.12 249 LEU A C 1
ATOM 1963 O O . LEU A 1 249 ? -26.076 -1.230 14.483 1.00 98.12 249 LEU A O 1
ATOM 1967 N N . ALA A 1 250 ? -25.100 0.469 15.548 1.00 98.06 250 ALA A N 1
ATOM 1968 C CA . ALA A 1 250 ? -25.954 1.491 14.945 1.00 98.06 250 ALA A CA 1
ATOM 1969 C C . ALA A 1 250 ? -25.488 1.891 13.532 1.00 98.06 250 ALA A C 1
ATOM 1971 O O . ALA A 1 250 ? -26.288 2.416 12.760 1.00 98.06 250 ALA A O 1
ATOM 1972 N N . VAL A 1 251 ? -24.209 1.669 13.196 1.00 98.12 251 VAL A N 1
ATOM 1973 C CA . VAL A 1 251 ? -23.679 1.827 11.830 1.00 98.12 251 VAL A CA 1
ATOM 1974 C C . VAL A 1 251 ? -24.031 0.602 10.990 1.00 98.12 251 VAL A C 1
ATOM 1976 O O . VAL A 1 251 ? -24.544 0.758 9.886 1.00 98.12 251 VAL A O 1
ATOM 1979 N N . ASP A 1 252 ? -23.795 -0.598 11.524 1.00 97.81 252 ASP A N 1
ATOM 1980 C CA . ASP A 1 252 ? -24.197 -1.860 10.905 1.00 97.81 252 ASP A CA 1
ATOM 1981 C C . ASP A 1 252 ? -24.744 -2.835 11.956 1.00 97.81 252 ASP A C 1
ATOM 1983 O O . ASP A 1 252 ? -24.003 -3.446 12.728 1.00 97.81 252 ASP A O 1
ATOM 1987 N N . ALA A 1 253 ? -26.065 -3.016 11.952 1.00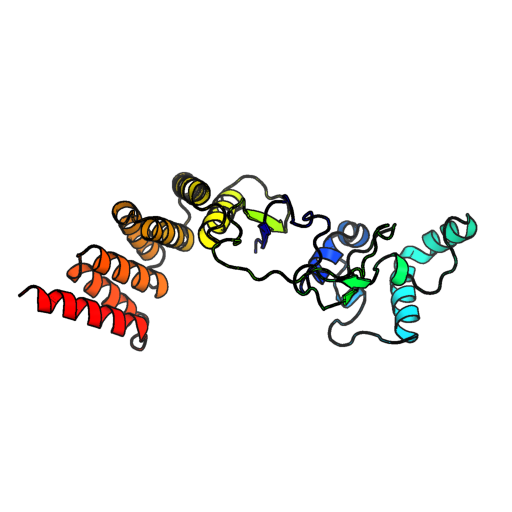 97.50 253 ALA A N 1
ATOM 1988 C CA . ALA A 1 253 ? -26.763 -3.889 12.892 1.00 97.50 253 ALA A CA 1
ATOM 1989 C C . ALA A 1 253 ? -26.481 -5.387 12.674 1.00 97.50 253 ALA A C 1
ATOM 1991 O O . ALA A 1 253 ? -26.820 -6.202 13.536 1.00 97.50 253 ALA A O 1
ATOM 1992 N N . ARG A 1 254 ? -25.894 -5.767 11.532 1.00 96.94 254 ARG A N 1
ATOM 1993 C CA . ARG A 1 254 ? -25.566 -7.156 11.178 1.00 96.94 254 ARG A CA 1
ATOM 1994 C C . ARG A 1 254 ? -24.079 -7.475 11.317 1.00 96.94 254 ARG A C 1
ATOM 1996 O O . ARG A 1 254 ? -23.695 -8.614 11.058 1.00 96.94 254 ARG A O 1
ATOM 2003 N N . ASP A 1 255 ? -23.257 -6.524 11.759 1.00 96.94 255 ASP A N 1
ATOM 2004 C CA . ASP A 1 255 ? -21.823 -6.739 11.919 1.00 96.94 255 ASP A CA 1
ATOM 2005 C C . ASP A 1 255 ? -21.528 -7.772 13.021 1.00 96.94 255 ASP A C 1
ATOM 2007 O O . ASP A 1 255 ? -21.629 -7.512 14.226 1.00 96.94 255 ASP A O 1
ATOM 2011 N N . ALA A 1 256 ? -21.147 -8.976 12.592 1.00 96.50 256 ALA A N 1
ATOM 2012 C CA . ALA A 1 256 ? -20.880 -10.105 13.475 1.00 96.50 256 ALA A CA 1
ATOM 2013 C C . ALA A 1 256 ? -19.731 -9.819 14.454 1.00 96.50 256 ALA A C 1
ATOM 2015 O O . ALA A 1 256 ? -19.784 -10.245 15.609 1.00 96.50 256 ALA A O 1
ATOM 2016 N N . ALA A 1 257 ? -18.712 -9.068 14.023 1.00 95.62 257 ALA A N 1
ATOM 2017 C CA . ALA A 1 257 ? -17.571 -8.729 14.864 1.00 95.62 257 ALA A CA 1
ATOM 2018 C C . ALA A 1 257 ? -17.982 -7.846 16.055 1.00 95.62 257 ALA A C 1
ATOM 2020 O O . ALA A 1 257 ? -17.575 -8.122 17.185 1.00 95.62 257 ALA A O 1
ATOM 2021 N N . SER A 1 258 ? -18.827 -6.832 15.845 1.00 96.88 258 SER A N 1
ATOM 2022 C CA . SER A 1 258 ? -19.335 -5.969 16.920 1.00 96.88 258 SER A CA 1
ATOM 2023 C C . SER A 1 258 ? -20.240 -6.728 17.882 1.00 96.88 258 SER A C 1
ATOM 2025 O O . SER A 1 258 ? -20.108 -6.549 19.094 1.00 96.88 258 SER A O 1
ATOM 2027 N N . TRP A 1 259 ? -21.110 -7.612 17.379 1.00 97.94 259 TRP A N 1
ATOM 2028 C CA . TRP A 1 259 ? -21.925 -8.481 18.235 1.00 97.94 259 TRP A CA 1
ATOM 2029 C C . TRP A 1 259 ? -21.067 -9.407 19.093 1.00 97.94 259 TRP A C 1
ATOM 2031 O O . TRP A 1 259 ? -21.284 -9.493 20.301 1.00 97.94 259 TRP A O 1
ATOM 2041 N N . HIS A 1 260 ? -20.061 -10.045 18.493 1.00 96.94 260 HIS A N 1
ATOM 2042 C CA . HIS A 1 260 ? -19.119 -10.899 19.207 1.00 96.94 260 HIS A CA 1
ATOM 2043 C C . HIS A 1 260 ? -18.386 -10.127 20.314 1.00 96.94 260 HIS A C 1
ATOM 2045 O O . HIS A 1 260 ? -18.403 -10.545 21.471 1.00 96.94 260 HIS A O 1
ATOM 2051 N N . GLN A 1 261 ? -17.810 -8.960 19.998 1.00 96.12 261 GLN A N 1
ATOM 2052 C CA . GLN A 1 261 ? -17.126 -8.129 20.995 1.00 96.12 261 GLN A CA 1
ATOM 2053 C C . GLN A 1 261 ? -18.074 -7.665 22.107 1.00 96.12 261 GLN A C 1
ATOM 2055 O O . GLN A 1 261 ? -17.693 -7.670 23.276 1.00 96.12 261 GLN A O 1
ATOM 2060 N N . LEU A 1 262 ? -19.315 -7.294 21.776 1.00 96.62 262 LEU A N 1
ATOM 2061 C CA . LEU A 1 262 ? -20.301 -6.871 22.769 1.00 96.62 262 LEU A CA 1
ATOM 2062 C C . LEU A 1 262 ? -20.712 -8.030 23.689 1.00 96.62 262 LEU A C 1
ATOM 2064 O O . LEU A 1 262 ? -20.856 -7.825 24.893 1.00 96.62 262 LEU A O 1
ATOM 2068 N N . GLY A 1 263 ? -20.831 -9.245 23.148 1.00 96.69 263 GLY A N 1
ATOM 2069 C CA . GLY A 1 263 ? -21.037 -10.461 23.932 1.00 96.69 263 GLY A CA 1
ATOM 2070 C C . GLY A 1 263 ? -19.91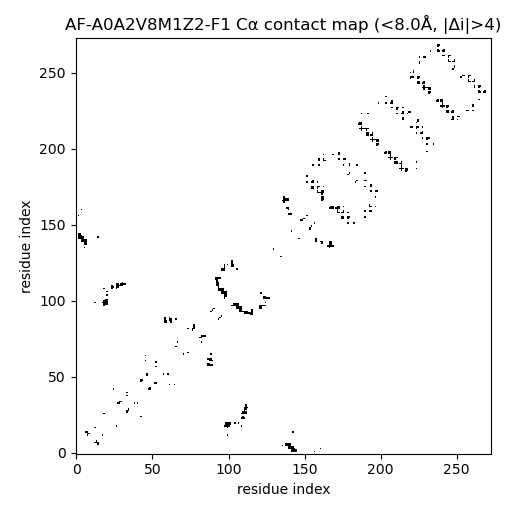5 -10.682 24.947 1.00 96.69 263 GLY A C 1
ATOM 2071 O O . GLY A 1 263 ? -20.191 -10.841 26.134 1.00 96.69 263 GLY A O 1
ATOM 2072 N N . LEU A 1 264 ? -18.653 -10.587 24.512 1.00 96.06 264 LEU A N 1
ATOM 2073 C CA . LEU A 1 264 ? -17.496 -10.682 25.412 1.00 96.06 264 LEU A CA 1
ATOM 2074 C C . LEU A 1 264 ? -17.507 -9.595 26.497 1.00 96.06 264 LEU A C 1
ATOM 2076 O O . LEU A 1 264 ? -17.193 -9.871 27.651 1.00 96.06 264 LEU A O 1
ATOM 2080 N N . VAL A 1 265 ? -17.906 -8.367 26.153 1.00 96.81 265 VAL A N 1
ATOM 2081 C CA . VAL A 1 265 ? -18.055 -7.279 27.130 1.00 96.81 265 VAL A CA 1
ATOM 2082 C C . VAL A 1 265 ? -19.114 -7.604 28.188 1.00 96.81 265 VAL A C 1
ATOM 2084 O O . VAL A 1 265 ? -18.906 -7.294 29.360 1.00 96.81 265 VAL A O 1
ATOM 2087 N N . TYR A 1 266 ? -20.241 -8.213 27.808 1.00 95.50 266 TYR A N 1
ATOM 2088 C CA . TYR A 1 266 ? -21.286 -8.584 28.765 1.00 95.50 266 TYR A CA 1
ATOM 2089 C C . TYR A 1 266 ? -20.887 -9.742 29.675 1.00 95.50 266 TYR A C 1
ATOM 2091 O O . TYR A 1 266 ? -21.218 -9.703 30.860 1.00 95.50 266 TYR A O 1
ATOM 2099 N N . LEU A 1 267 ? -20.125 -10.716 29.170 1.00 93.56 267 LEU A N 1
ATOM 2100 C CA . LEU A 1 267 ? -19.543 -11.766 30.010 1.00 93.56 267 LEU A CA 1
ATOM 2101 C C . LEU A 1 267 ? -18.611 -11.162 31.069 1.00 93.56 267 LEU A C 1
ATOM 2103 O O . LEU A 1 267 ? -18.779 -11.443 32.253 1.00 93.56 267 LEU A O 1
ATOM 2107 N N . ASP A 1 268 ? -17.718 -10.246 30.678 1.00 90.94 268 ASP A N 1
ATOM 2108 C CA . ASP A 1 268 ? -16.803 -9.585 31.619 1.00 90.94 268 ASP A CA 1
ATOM 2109 C C . ASP A 1 268 ? -17.535 -8.761 32.699 1.00 90.94 268 ASP A C 1
ATOM 2111 O O . ASP A 1 268 ? -17.004 -8.558 33.790 1.00 90.94 268 ASP A O 1
ATOM 2115 N N . GLN A 1 269 ? -18.729 -8.235 32.396 1.00 88.25 269 GLN A N 1
ATOM 2116 C CA . GLN A 1 269 ? -19.567 -7.519 33.367 1.00 88.25 269 GLN A CA 1
ATOM 2117 C C . GLN A 1 269 ? -20.299 -8.478 34.309 1.00 88.25 269 GLN A C 1
ATOM 2119 O O . GLN A 1 269 ? -20.375 -8.205 35.503 1.00 88.25 269 GLN A O 1
ATOM 2124 N N . GLY A 1 270 ? -20.817 -9.591 33.782 1.00 82.94 270 GLY A N 1
ATOM 2125 C CA . GLY A 1 270 ? -21.512 -10.615 34.562 1.00 82.94 270 GLY A CA 1
ATOM 2126 C C . GLY A 1 270 ? -20.594 -11.382 35.518 1.00 82.94 270 GLY A C 1
ATOM 2127 O O . GLY A 1 270 ? -21.034 -11.762 36.593 1.00 82.94 270 GLY A O 1
ATOM 2128 N N . SER A 1 271 ? -19.312 -11.553 35.178 1.00 66.31 271 SER A N 1
ATOM 2129 C CA . SER A 1 271 ? -18.309 -12.193 36.048 1.00 66.31 271 SER A CA 1
ATOM 2130 C C . SER A 1 271 ? -17.766 -11.298 37.174 1.00 66.31 271 SER A C 1
ATOM 2132 O O . SER A 1 271 ? -16.876 -11.727 37.904 1.00 66.31 271 SER A O 1
ATOM 2134 N N . ARG A 1 272 ? -18.233 -10.046 37.294 1.00 57.41 272 ARG A N 1
ATOM 2135 C CA . ARG A 1 272 ? -17.808 -9.083 38.333 1.00 57.41 272 ARG A CA 1
ATOM 2136 C C . ARG A 1 272 ? -18.859 -8.867 39.438 1.00 57.41 272 ARG A C 1
ATOM 2138 O O . ARG A 1 272 ? -18.679 -7.956 40.245 1.00 57.41 272 ARG A O 1
ATOM 2145 N N . LEU A 1 273 ? -19.933 -9.661 39.448 1.00 42.94 273 LEU A N 1
ATOM 2146 C CA . LEU A 1 273 ? -20.941 -9.749 40.516 1.00 42.94 273 LEU A CA 1
ATOM 2147 C C . LEU A 1 273 ? -20.652 -10.960 41.405 1.00 42.94 273 LEU A C 1
ATOM 2149 O O . LEU A 1 273 ? -20.887 -10.837 42.625 1.00 42.94 273 LEU A O 1
#

pLDDT: mean 91.73, std 7.58, range [42.94, 98.75]

Mean predicted aligned error: 6.33 Å

Foldseek 3Di:
DFDKDFDDDPPDDDLVPAFAPPCQQVLLCQAPVNVVCVNVDDPPLQHDPVDQDDDPVNLVSNVVSVCVPCVVVQVVCCVVVVDPPDSHQQCFQFNWAAHPQNQVDIDTRNNGHPGHDPDDRNDGDDDDDDDPVPQAQHAMATSPPNDDPDDLVRQQVSLLVCQVSNHPLVVSLVSLVVSCVVPVDLALSSLQSNLVSCVVVVNLVSNQVSLVVSCVSPVLPLVSLLSNLQSCVVVVNLVVSLVSLVSSCVSPVPPPSSVVSNVVSVVSVVVVD

Radius of gyration: 26.21 Å; Cα contacts (8 Å, |Δi|>4): 350; chains: 1; bounding box: 56×38×81 Å

Sequence (273 aa):
MLHFDHAPGPGRPDLNDKFEIAGAAYRLRRSACFQKSDGALGCTSCHNPHDIPRGEQAAVHYMTVCRQCHSAAFDHLVASGKHTRAGDCIGCHMPKRRTDDVVHVVMTDHYIQRRKPARDLLAPISERRETDQNAYRGEVVLYYPRTLPDGPEKDLYLALAQVSQQANLSKGIQDLANAIEKYHPGRMEFYLQLADAWKDSGQMDKALPLYEEAVRREPKSLIALQRFGFALRSSGQPVRAAKILKRALAVDARDAASWHQLGLVYLDQGSRL

Secondary structure (DSSP, 8-state):
--EEEEPP-TTS--TTT---TT-HHHHHHTSHHHHHTTT---GGGT-BTTB---SHHHHHHHHHHHHHHHHHHHHHHHHTTSS---S-SHHHHS-EEE-SSSTT-EEE-----SS--SS-SS---------TTTS--S-EEEEESS---SSHHHHHHHHHHHHHTTSSHHHHHHHHHHHHHHH--SSHHHHHHHHHHHHHTT-HHHHHHHHHHHHHHSTT-HHHHHHHHHHHHHTT-HHHHHHHHHHHHHH-TT-HHHHHHHHHHHHHHHTT-

Nearest PDB structures (foldseek):
  6vfh-assembly1_A  TM=8.752E-01  e=3.791E-06  synthetic construct
  5hrz-assembly1_A  TM=8.687E-01  e=3.427E-06  synthetic construct
  6vfk-assembly1_A  TM=8.992E-01  e=5.966E-06  synthetic construct
  6vbv-assembly1_4  TM=8.175E-01  e=5.032E-04  Bos taurus
  6qdl-assembly1_A  TM=8.194E-01  e=1.246E-03  Caenorhabditis elegans